Protein AF-A0A139XCE5-F1 (afdb_monomer)

Foldseek 3Di:
DDPDDPVVPQDPFPPPPLQLLFDDDLPKDWFFADEPVGGGDIAIAHQDPQFGHALRAATQGGPVLRVVRRVCVVVVHPDPDDLQRHADFYDDPVQADQLLEAEEEEDPPDPPCVLLVVLQVQDVVLASHHYAYDDPQACVQPQWHEYEEEDGTFHFHATTRGGYGYTYDYPPQGSLSSNLRVLRHRHDAALLLAPCNVVWKDFPLVQADPSCSSSNHRDDPPLPPQDDRDQAASSYQAQCVRGPPSHGRMDTPDPPRGHNDSSHGDPVSRSSSCVSCPVSNQQWDKDFDAPPDALLNCCCVPVVGSVCSQQKAQHSVGDGDDPVRSVVDDGRRIIIHGDD

Structure (mmCIF, N/CA/C/O backbone):
data_AF-A0A139XCE5-F1
#
_entry.id   AF-A0A139XCE5-F1
#
loop_
_atom_site.group_PDB
_atom_site.id
_atom_site.type_symbol
_atom_site.label_atom_id
_atom_site.label_alt_id
_atom_site.label_comp_id
_atom_site.label_asym_id
_atom_site.label_entity_id
_atom_site.label_seq_id
_atom_site.pdbx_PDB_ins_code
_atom_site.Cartn_x
_atom_site.Cartn_y
_atom_site.Cartn_z
_atom_site.occupancy
_atom_site.B_iso_or_equiv
_atom_site.auth_seq_id
_atom_site.auth_comp_id
_atom_site.auth_asym_id
_atom_site.auth_atom_id
_atom_site.pdbx_PDB_model_num
ATOM 1 N N . MET A 1 1 ? -36.062 -0.594 5.916 1.00 34.47 1 MET A N 1
ATOM 2 C CA . MET A 1 1 ? -35.530 -1.416 4.808 1.00 34.47 1 MET A CA 1
ATOM 3 C C . MET A 1 1 ? -35.445 -0.543 3.562 1.00 34.47 1 MET A C 1
ATOM 5 O O . MET A 1 1 ? -36.424 -0.414 2.842 1.00 34.47 1 MET A O 1
ATOM 9 N N . LYS A 1 2 ? -34.322 0.154 3.364 1.00 30.83 2 LYS A N 1
ATOM 10 C CA . LYS A 1 2 ? -34.016 0.818 2.091 1.00 30.83 2 LYS A CA 1
ATOM 11 C C . LYS A 1 2 ? -33.000 -0.078 1.397 1.00 30.83 2 LYS A C 1
ATOM 13 O O . LYS A 1 2 ? -31.926 -0.286 1.951 1.00 30.83 2 LYS A O 1
ATOM 18 N N . LYS A 1 3 ? -33.394 -0.659 0.261 1.00 29.73 3 LYS A N 1
ATOM 19 C CA . LYS A 1 3 ? -32.473 -1.304 -0.675 1.00 29.73 3 LYS A CA 1
ATOM 20 C C . LYS A 1 3 ? -31.417 -0.263 -1.030 1.00 29.73 3 LYS A C 1
ATOM 22 O O . LYS A 1 3 ? -31.761 0.789 -1.564 1.00 29.73 3 LYS A O 1
ATOM 27 N N . ILE A 1 4 ? -30.185 -0.511 -0.610 1.00 33.25 4 ILE A N 1
ATOM 28 C CA . ILE A 1 4 ? -29.034 0.197 -1.152 1.00 33.25 4 ILE A CA 1
ATOM 29 C C . ILE A 1 4 ? -28.865 -0.361 -2.564 1.00 33.25 4 ILE A C 1
ATOM 31 O O . ILE A 1 4 ? -28.985 -1.563 -2.779 1.00 33.25 4 ILE A O 1
ATOM 35 N N . ASP A 1 5 ? -28.741 0.559 -3.504 1.00 35.06 5 ASP A N 1
ATOM 36 C CA . ASP A 1 5 ? -28.804 0.353 -4.942 1.00 35.06 5 ASP A CA 1
ATOM 37 C C . ASP A 1 5 ? -27.595 -0.470 -5.418 1.00 35.06 5 ASP A C 1
ATOM 39 O O . ASP A 1 5 ? -26.472 0.036 -5.467 1.00 35.06 5 ASP A O 1
ATOM 43 N N . GLU A 1 6 ? -27.814 -1.755 -5.712 1.00 37.06 6 GLU A N 1
ATOM 44 C CA . GLU A 1 6 ? -26.786 -2.713 -6.156 1.00 37.06 6 GLU A CA 1
ATOM 45 C C . GLU A 1 6 ? -26.150 -2.317 -7.505 1.00 37.06 6 GLU A C 1
ATOM 47 O O . GLU A 1 6 ? -25.043 -2.749 -7.816 1.00 37.06 6 GLU A O 1
ATOM 52 N N . GLU A 1 7 ? -26.775 -1.417 -8.273 1.00 33.91 7 GLU A N 1
ATOM 53 C CA . GLU A 1 7 ? -26.258 -0.937 -9.564 1.00 33.91 7 GLU A CA 1
ATOM 54 C C . GLU A 1 7 ? -25.214 0.185 -9.457 1.00 33.91 7 GLU A C 1
ATOM 56 O O . GLU A 1 7 ? -24.518 0.468 -10.430 1.00 33.91 7 GLU A O 1
ATOM 61 N N . LYS A 1 8 ? -25.014 0.788 -8.276 1.00 38.75 8 LYS A N 1
ATOM 62 C CA . LYS A 1 8 ? -23.938 1.778 -8.064 1.00 38.75 8 LYS A CA 1
ATOM 63 C C . LYS A 1 8 ? -22.595 1.155 -7.659 1.00 38.75 8 LYS A C 1
ATOM 65 O O . LYS A 1 8 ? -21.634 1.881 -7.421 1.00 38.75 8 LYS A O 1
ATOM 70 N N . ILE A 1 9 ? -22.540 -0.173 -7.546 1.00 42.62 9 ILE A N 1
ATOM 71 C CA . ILE A 1 9 ? -21.527 -0.902 -6.763 1.00 42.62 9 ILE A CA 1
ATOM 72 C C . ILE A 1 9 ? -20.449 -1.590 -7.632 1.00 42.62 9 ILE A C 1
ATOM 74 O O . ILE A 1 9 ? -19.508 -2.159 -7.098 1.00 42.62 9 ILE A O 1
ATOM 78 N N . MET A 1 10 ? -20.485 -1.456 -8.964 1.00 37.94 10 MET A N 1
ATOM 79 C CA . MET A 1 10 ? -19.468 -2.039 -9.869 1.00 37.94 10 MET A CA 1
ATOM 80 C C . MET A 1 10 ? -18.652 -1.026 -10.692 1.00 37.94 10 MET A C 1
ATOM 82 O O . MET A 1 10 ? -17.853 -1.435 -11.532 1.00 37.94 10 MET A O 1
ATOM 86 N N . THR A 1 11 ? -18.790 0.283 -10.445 1.00 43.03 11 THR A N 1
ATOM 87 C CA . THR A 1 11 ? -18.170 1.323 -11.297 1.00 43.03 11 THR A CA 1
ATOM 88 C C . THR A 1 11 ? -17.371 2.358 -10.507 1.00 43.03 11 THR A C 1
ATOM 90 O O . THR A 1 11 ? -17.515 3.560 -10.713 1.00 43.03 11 THR A O 1
ATOM 93 N N . ILE A 1 12 ? -16.517 1.922 -9.581 1.00 41.75 12 ILE A N 1
ATOM 94 C CA . ILE A 1 12 ? -15.594 2.833 -8.893 1.00 41.75 12 ILE A CA 1
ATOM 95 C C . ILE A 1 12 ? -14.171 2.396 -9.215 1.00 41.75 12 ILE A C 1
ATOM 97 O O . ILE A 1 12 ? -13.591 1.604 -8.490 1.00 41.75 12 ILE A O 1
ATOM 101 N N . ILE A 1 13 ? -13.682 2.850 -10.372 1.00 48.72 13 ILE A N 1
ATOM 102 C CA . ILE A 1 13 ? -12.319 3.320 -10.693 1.00 48.72 13 ILE A CA 1
ATOM 103 C C . ILE A 1 13 ? -12.333 3.581 -12.214 1.00 48.72 13 ILE A C 1
ATOM 105 O O . ILE A 1 13 ? -11.902 2.769 -13.029 1.00 48.72 13 ILE A O 1
ATOM 109 N N . GLU A 1 14 ? -12.912 4.715 -12.617 1.00 37.16 14 GLU A N 1
ATOM 110 C CA . GLU A 1 14 ? -12.849 5.229 -13.998 1.00 37.16 14 GLU A CA 1
ATOM 111 C C . GLU A 1 14 ? -11.647 6.172 -14.175 1.00 37.16 14 GLU A C 1
ATOM 113 O O . GLU A 1 14 ? -11.774 7.265 -14.718 1.00 37.16 14 GLU A O 1
ATOM 118 N N . ASP A 1 15 ? -10.464 5.775 -13.699 1.00 41.56 15 ASP A N 1
ATOM 119 C CA . ASP A 1 15 ? -9.228 6.497 -14.014 1.00 41.56 15 ASP A CA 1
ATOM 120 C C . ASP A 1 15 ? -8.382 5.614 -14.936 1.00 41.56 15 ASP A C 1
ATOM 122 O O . ASP A 1 15 ? -7.652 4.725 -14.503 1.00 41.56 15 ASP A O 1
ATOM 126 N N . THR A 1 16 ? -8.562 5.797 -16.247 1.00 36.50 16 THR A N 1
ATOM 127 C CA . THR A 1 16 ? -7.878 5.043 -17.315 1.00 36.50 16 THR A CA 1
ATOM 128 C C . THR A 1 16 ? -6.441 5.502 -17.550 1.00 36.50 16 THR A C 1
ATOM 130 O O . THR A 1 16 ? -5.792 5.051 -18.495 1.00 36.50 16 THR A O 1
ATOM 133 N N . ASN A 1 17 ? -5.930 6.419 -16.731 1.00 41.75 17 ASN A N 1
ATOM 134 C CA . ASN A 1 17 ? -4.524 6.768 -16.769 1.00 41.75 17 ASN A CA 1
ATOM 135 C C . ASN A 1 17 ? -3.743 5.668 -16.046 1.00 41.75 17 ASN A C 1
ATOM 137 O O . ASN A 1 17 ? -3.735 5.611 -14.818 1.00 41.75 17 ASN A O 1
ATOM 141 N N . ASN A 1 18 ? -3.058 4.821 -16.822 1.00 49.78 18 ASN A N 1
ATOM 142 C CA . ASN A 1 18 ? -2.015 3.884 -16.375 1.00 49.78 18 ASN A CA 1
ATOM 143 C C . ASN A 1 18 ? -0.785 4.636 -15.814 1.00 49.78 18 ASN A C 1
ATOM 145 O O . ASN A 1 18 ? 0.358 4.363 -16.178 1.00 49.78 18 ASN A O 1
ATOM 149 N N . PHE A 1 19 ? -1.001 5.659 -14.987 1.00 56.59 19 PHE A N 1
ATOM 150 C CA . PHE A 1 19 ? 0.061 6.291 -14.232 1.00 56.59 19 PHE A CA 1
ATOM 151 C C . PHE A 1 19 ? 0.406 5.358 -13.075 1.00 56.59 19 PHE A C 1
ATOM 153 O O . PHE A 1 19 ? -0.274 5.337 -12.051 1.00 56.59 19 PHE A O 1
ATOM 160 N N . ASP A 1 20 ? 1.464 4.576 -13.265 1.00 65.69 20 ASP A N 1
ATOM 161 C CA . ASP A 1 20 ? 1.931 3.608 -12.272 1.00 65.69 20 ASP A CA 1
ATOM 162 C C . ASP A 1 20 ? 2.544 4.267 -11.028 1.00 65.69 20 ASP A C 1
ATOM 164 O O . ASP A 1 20 ? 2.868 3.572 -10.076 1.00 65.69 20 ASP A O 1
ATOM 168 N N . GLY A 1 21 ? 2.738 5.593 -11.011 1.00 80.19 21 GLY A N 1
ATOM 169 C CA . GLY A 1 21 ? 3.289 6.278 -9.838 1.00 80.19 21 GLY A CA 1
ATOM 170 C C . GLY A 1 21 ? 4.772 6.049 -9.578 1.00 80.19 21 GLY A C 1
ATOM 171 O O . GLY A 1 21 ? 5.302 6.639 -8.639 1.00 80.19 21 GLY A O 1
ATOM 172 N N . LEU A 1 22 ? 5.423 5.240 -10.418 1.00 88.56 22 LEU A N 1
ATOM 173 C CA . LEU A 1 22 ? 6.793 4.778 -10.243 1.00 88.56 22 LEU A CA 1
ATOM 174 C C . LEU A 1 22 ? 7.777 5.946 -10.222 1.00 88.56 22 LEU A C 1
ATOM 176 O O . LEU A 1 22 ? 7.863 6.751 -11.155 1.00 88.56 22 LEU A O 1
ATOM 180 N N . LEU A 1 23 ? 8.554 5.990 -9.152 1.00 90.56 23 LEU A N 1
ATOM 181 C CA . LEU A 1 23 ? 9.643 6.918 -8.940 1.00 90.56 23 LEU A CA 1
ATOM 182 C C . LEU A 1 23 ? 10.874 6.474 -9.728 1.00 90.56 23 LEU A C 1
ATOM 184 O O . LEU A 1 23 ? 11.190 5.287 -9.840 1.00 90.56 23 LEU A O 1
ATOM 188 N N . LYS A 1 24 ? 11.583 7.459 -10.275 1.00 90.88 24 LYS A N 1
ATOM 189 C CA . LYS A 1 24 ? 12.770 7.260 -11.103 1.00 90.88 24 LYS A CA 1
ATOM 190 C C . LYS A 1 24 ? 13.887 8.166 -10.620 1.00 90.88 24 LYS A C 1
ATOM 192 O O . LYS A 1 24 ? 13.661 9.344 -10.358 1.00 90.88 24 LYS A O 1
ATOM 197 N N . SER A 1 25 ? 15.092 7.618 -10.564 1.00 92.75 25 SER A N 1
ATOM 198 C CA . SER A 1 25 ? 16.331 8.377 -10.422 1.00 92.75 25 SER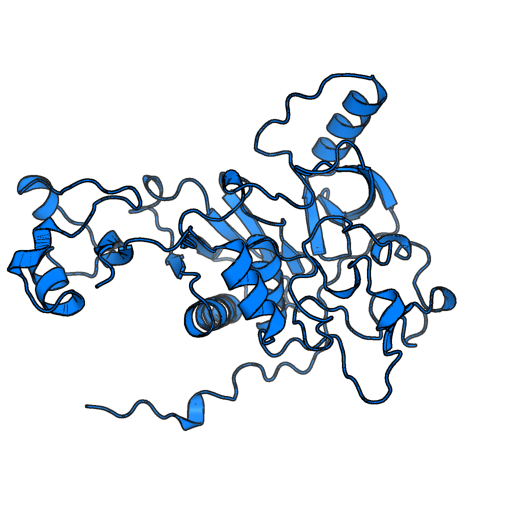 A CA 1
ATOM 199 C C . SER A 1 25 ? 17.445 7.704 -11.208 1.00 92.75 25 SER A C 1
ATOM 201 O O . SER A 1 25 ? 17.439 6.479 -11.344 1.00 92.75 25 SER A O 1
ATOM 203 N N . ASP A 1 26 ? 18.389 8.505 -11.695 1.00 93.50 26 ASP A N 1
ATOM 204 C CA . ASP A 1 26 ? 19.648 8.017 -12.264 1.00 93.50 26 ASP A CA 1
ATOM 205 C C . ASP A 1 26 ? 20.716 7.778 -11.182 1.00 93.50 26 ASP A C 1
ATOM 207 O O . ASP A 1 26 ? 21.720 7.118 -11.445 1.00 93.50 26 ASP A O 1
ATOM 211 N N . ASP A 1 27 ? 20.494 8.270 -9.955 1.00 96.00 27 ASP A N 1
ATOM 212 C CA . ASP A 1 27 ? 21.306 7.928 -8.785 1.00 96.00 27 ASP A CA 1
ATOM 213 C C . ASP A 1 27 ? 20.842 6.573 -8.240 1.00 96.00 27 ASP A C 1
ATOM 215 O O . ASP A 1 27 ? 19.839 6.470 -7.527 1.00 96.00 27 ASP A O 1
ATOM 219 N N . VAL A 1 28 ? 21.557 5.525 -8.647 1.00 94.88 28 VAL A N 1
ATOM 220 C CA . VAL A 1 28 ? 21.322 4.142 -8.232 1.00 94.88 28 VAL A CA 1
ATOM 221 C C . VAL A 1 28 ? 22.448 3.704 -7.315 1.00 94.88 28 VAL A C 1
ATOM 223 O O . VAL A 1 28 ? 23.622 3.731 -7.690 1.00 94.88 28 VAL A O 1
ATOM 226 N N . ARG A 1 29 ? 22.084 3.239 -6.122 1.00 94.69 29 ARG A N 1
ATOM 227 C CA . ARG A 1 29 ? 23.028 2.755 -5.111 1.00 94.69 29 ARG A CA 1
ATOM 228 C C . ARG A 1 29 ? 22.756 1.297 -4.792 1.00 94.69 29 ARG A C 1
ATOM 230 O O . ARG A 1 29 ? 21.703 0.763 -5.128 1.00 94.69 29 ARG A O 1
ATOM 237 N N . THR A 1 30 ? 23.737 0.644 -4.181 1.00 92.06 30 THR A N 1
ATOM 238 C CA . THR A 1 30 ? 23.600 -0.727 -3.680 1.00 92.06 30 THR A CA 1
ATOM 239 C C . THR A 1 30 ? 23.566 -0.685 -2.166 1.00 92.06 30 THR A C 1
ATOM 241 O O . THR A 1 30 ? 24.409 -0.035 -1.554 1.00 92.06 30 THR A O 1
ATOM 244 N N . GLY A 1 31 ? 22.612 -1.393 -1.580 1.00 88.94 31 GLY A N 1
ATOM 245 C CA . GLY A 1 31 ? 22.550 -1.619 -0.146 1.00 88.94 31 GLY A CA 1
ATOM 246 C C . GLY A 1 31 ? 22.159 -3.052 0.158 1.00 88.94 31 GLY A C 1
ATOM 247 O O . GLY A 1 31 ? 22.067 -3.892 -0.739 1.00 88.94 31 GLY A O 1
ATOM 248 N N . PHE A 1 32 ? 21.922 -3.326 1.434 1.00 83.94 32 PHE A N 1
ATOM 249 C CA . PHE A 1 32 ? 21.597 -4.663 1.904 1.00 83.94 32 PHE A CA 1
ATOM 250 C C . PHE A 1 32 ? 20.272 -4.698 2.645 1.00 83.94 32 PHE A C 1
ATOM 252 O O . PHE A 1 32 ? 19.945 -3.836 3.464 1.00 83.94 32 PHE A O 1
ATOM 259 N N . ILE A 1 33 ? 19.532 -5.756 2.367 1.00 78.88 33 ILE A N 1
ATOM 260 C CA . ILE A 1 33 ? 18.224 -6.039 2.938 1.00 78.88 33 ILE A CA 1
ATOM 261 C C . ILE A 1 33 ? 18.251 -7.410 3.613 1.00 78.88 33 ILE A C 1
ATOM 263 O O . ILE A 1 33 ? 19.059 -8.273 3.259 1.00 78.88 33 ILE A O 1
ATOM 267 N N . SER A 1 34 ? 17.366 -7.612 4.580 1.00 71.50 34 SER A N 1
ATOM 268 C CA . SER A 1 34 ? 17.263 -8.866 5.327 1.00 71.50 34 SER A CA 1
ATOM 269 C C . SER A 1 34 ? 15.791 -9.180 5.552 1.00 71.50 34 SER A C 1
ATOM 271 O O . SER A 1 34 ? 15.018 -8.279 5.874 1.00 71.50 34 SER A O 1
ATOM 273 N N . GLY A 1 35 ? 15.439 -10.451 5.405 1.00 64.81 35 GLY A N 1
ATOM 274 C CA . GLY A 1 35 ? 14.142 -11.019 5.759 1.00 64.81 35 GLY A CA 1
ATOM 275 C C . GLY A 1 35 ? 14.324 -12.170 6.751 1.00 64.81 35 GLY A C 1
ATOM 276 O O . GLY A 1 35 ? 15.435 -12.455 7.195 1.00 64.81 35 GLY A O 1
ATOM 277 N N . GLU A 1 36 ? 13.252 -12.879 7.110 1.00 57.53 36 GLU A N 1
ATOM 278 C CA . GLU A 1 36 ? 13.386 -14.001 8.063 1.00 57.53 36 GLU A CA 1
ATOM 279 C C . GLU A 1 36 ? 14.122 -15.218 7.460 1.00 57.53 36 GLU A C 1
ATOM 281 O O . GLU A 1 36 ? 14.786 -15.951 8.191 1.00 57.53 36 GLU A O 1
ATOM 286 N N . THR A 1 37 ? 14.100 -15.393 6.135 1.00 58.03 37 THR A N 1
ATOM 287 C CA . THR A 1 37 ? 14.752 -16.519 5.435 1.00 58.03 37 THR A CA 1
ATOM 288 C C . THR A 1 37 ? 16.108 -16.179 4.810 1.00 58.03 37 THR A C 1
ATOM 290 O O . THR A 1 37 ? 16.868 -17.082 4.463 1.00 58.03 37 THR A O 1
ATOM 293 N N . PHE A 1 38 ? 16.457 -14.895 4.688 1.00 67.94 38 PHE A N 1
ATOM 294 C CA . PHE A 1 38 ? 17.720 -14.445 4.102 1.00 67.94 38 PHE A CA 1
ATOM 295 C C . PHE A 1 38 ? 18.288 -13.250 4.866 1.00 67.94 38 PHE A C 1
ATOM 297 O O . PHE A 1 38 ? 17.557 -12.374 5.313 1.00 67.94 38 PHE A O 1
ATOM 304 N N . LYS A 1 39 ? 19.614 -13.161 4.962 1.00 73.31 39 LYS A N 1
ATOM 305 C CA . LYS A 1 39 ? 20.301 -12.023 5.583 1.00 73.31 39 LYS A CA 1
ATOM 306 C C . LYS A 1 39 ? 21.235 -11.364 4.589 1.00 73.31 39 LYS A C 1
ATOM 308 O O . LYS A 1 39 ? 21.878 -12.061 3.806 1.00 73.31 39 LYS A O 1
ATOM 313 N N . ASN A 1 40 ? 21.336 -10.040 4.664 1.00 78.25 40 ASN A N 1
ATOM 314 C CA . ASN A 1 40 ? 22.308 -9.246 3.913 1.00 78.25 40 ASN A CA 1
ATOM 315 C C . ASN A 1 40 ? 22.274 -9.543 2.405 1.00 78.25 40 ASN A C 1
ATOM 317 O O . ASN A 1 40 ? 23.312 -9.705 1.760 1.00 78.25 40 ASN A O 1
ATOM 321 N N . LYS A 1 41 ? 21.072 -9.627 1.828 1.00 81.81 41 LYS A N 1
ATOM 322 C CA . LYS A 1 41 ? 20.901 -9.756 0.381 1.00 81.81 41 LYS A CA 1
ATOM 323 C C . LYS A 1 41 ? 21.173 -8.394 -0.263 1.00 81.81 41 LYS A C 1
ATOM 325 O O . LYS A 1 41 ? 20.541 -7.413 0.132 1.00 81.81 41 LYS A O 1
ATOM 330 N N . PRO A 1 42 ? 22.109 -8.296 -1.220 1.00 86.50 42 PRO A N 1
ATOM 331 C CA . PRO A 1 42 ? 22.368 -7.041 -1.905 1.00 86.50 42 PRO A CA 1
ATOM 332 C C . PRO A 1 42 ? 21.196 -6.697 -2.824 1.00 86.50 42 PRO A C 1
ATOM 334 O O . PRO A 1 42 ? 20.696 -7.548 -3.564 1.00 86.50 42 PRO A O 1
ATOM 337 N N . VAL A 1 43 ? 20.786 -5.434 -2.804 1.00 88.50 43 VAL A N 1
ATOM 338 C CA . VAL A 1 43 ? 19.796 -4.868 -3.723 1.00 88.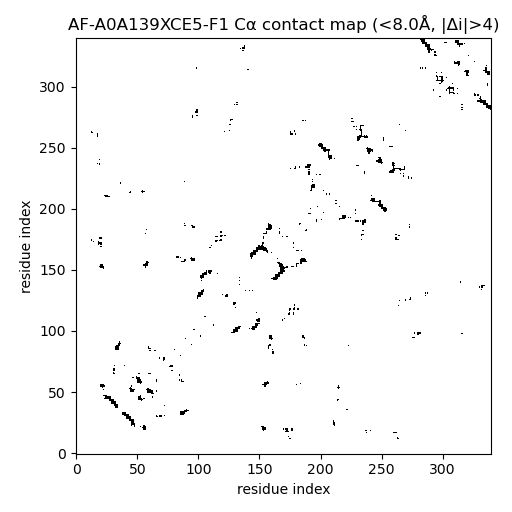50 43 VAL A CA 1
ATOM 339 C C . VAL A 1 43 ? 20.254 -3.515 -4.221 1.00 88.50 43 VAL A C 1
ATOM 341 O O . VAL A 1 43 ? 21.001 -2.806 -3.545 1.00 88.50 43 VAL A O 1
ATOM 344 N N . GLN A 1 44 ? 19.777 -3.151 -5.404 1.00 92.50 44 GLN A N 1
ATOM 345 C CA . GLN A 1 44 ? 19.939 -1.806 -5.927 1.00 92.50 44 GLN A CA 1
ATOM 346 C C . GLN A 1 44 ? 18.660 -1.009 -5.694 1.00 92.50 44 GLN A C 1
ATOM 348 O O . GLN A 1 44 ? 17.566 -1.560 -5.796 1.00 92.50 44 GLN A O 1
ATOM 353 N N . TYR A 1 45 ? 18.807 0.273 -5.387 1.00 92.75 45 TYR A N 1
ATOM 354 C CA . TYR A 1 45 ? 17.695 1.196 -5.194 1.00 92.75 45 TYR A CA 1
ATOM 355 C C . TYR A 1 45 ? 18.006 2.551 -5.830 1.00 92.75 45 TYR A C 1
ATOM 357 O O . TYR A 1 45 ? 19.164 2.969 -5.907 1.00 92.75 45 TYR A O 1
ATOM 365 N N . SER A 1 46 ? 16.961 3.253 -6.252 1.00 95.50 46 SER A N 1
ATOM 366 C CA . SER A 1 46 ? 17.021 4.637 -6.713 1.00 95.50 46 SER A CA 1
ATOM 367 C C . SER A 1 46 ? 16.950 5.608 -5.533 1.00 95.50 46 SER A C 1
ATOM 369 O O . SER A 1 46 ? 16.119 5.450 -4.641 1.00 95.50 46 SER A O 1
ATOM 371 N N . VAL A 1 47 ? 17.779 6.651 -5.543 1.00 95.81 47 VAL A N 1
ATOM 372 C CA . VAL A 1 47 ? 17.693 7.757 -4.580 1.00 95.81 47 VAL A CA 1
ATOM 373 C C . VAL A 1 47 ? 16.689 8.791 -5.067 1.00 95.81 47 VAL A C 1
ATOM 375 O O . VAL A 1 47 ? 16.910 9.436 -6.093 1.00 95.81 47 VAL A O 1
ATOM 378 N N . VAL A 1 48 ? 15.601 8.973 -4.321 1.00 94.38 48 VAL A N 1
ATOM 379 C CA . VAL A 1 48 ? 14.542 9.936 -4.648 1.00 94.38 48 VAL A CA 1
ATOM 380 C C . VAL A 1 48 ? 14.151 10.685 -3.383 1.00 94.38 48 VAL A C 1
ATOM 382 O O . VAL A 1 48 ? 13.743 10.067 -2.406 1.00 94.38 48 VAL A O 1
ATOM 385 N N . ASP A 1 49 ? 14.307 12.010 -3.382 1.00 92.56 49 ASP A N 1
ATOM 386 C CA . ASP A 1 49 ? 13.958 12.882 -2.249 1.00 92.56 49 ASP A CA 1
ATOM 387 C C . ASP A 1 49 ? 14.547 12.419 -0.894 1.00 92.56 49 ASP A C 1
ATOM 389 O O . ASP A 1 49 ? 13.909 12.508 0.153 1.00 92.56 49 ASP A O 1
ATOM 393 N N . GLY A 1 50 ? 15.780 11.891 -0.912 1.00 93.06 50 GLY A N 1
ATOM 394 C CA . GLY A 1 50 ? 16.471 11.378 0.281 1.00 93.06 50 GLY A CA 1
ATOM 395 C C . GLY A 1 50 ? 16.000 9.996 0.757 1.00 93.06 50 GLY A C 1
ATOM 396 O O . GLY A 1 50 ? 16.470 9.514 1.788 1.00 93.06 50 GLY A O 1
ATOM 397 N N . LEU A 1 51 ? 15.113 9.339 0.008 1.00 94.50 51 LEU A N 1
ATOM 398 C CA . LEU A 1 51 ? 14.635 7.982 0.260 1.00 94.50 51 LEU A CA 1
ATOM 399 C C . LEU A 1 51 ? 15.300 6.974 -0.679 1.00 94.50 51 LEU A C 1
ATOM 401 O O . LEU A 1 51 ? 15.577 7.267 -1.844 1.00 94.50 51 LEU A O 1
ATOM 405 N N . ALA A 1 52 ? 15.525 5.771 -0.158 1.00 95.06 52 ALA A N 1
ATOM 406 C CA . ALA A 1 52 ? 15.951 4.614 -0.928 1.00 95.06 52 ALA A CA 1
ATOM 407 C C . ALA A 1 52 ? 14.719 3.901 -1.502 1.00 95.06 52 ALA A C 1
ATOM 409 O O . ALA A 1 52 ? 13.982 3.241 -0.765 1.00 95.06 52 ALA A O 1
ATOM 410 N N . ILE A 1 53 ? 14.488 4.061 -2.807 1.00 95.06 53 ILE A N 1
ATOM 411 C CA . ILE A 1 53 ? 13.335 3.504 -3.516 1.00 95.06 53 ILE A CA 1
ATOM 412 C C . ILE A 1 53 ? 13.732 2.250 -4.284 1.00 95.06 53 ILE A C 1
ATOM 414 O O . ILE A 1 53 ? 14.529 2.289 -5.219 1.00 95.06 53 ILE A O 1
ATOM 418 N N . PHE A 1 54 ? 13.129 1.140 -3.900 1.00 92.25 54 PHE A N 1
ATOM 419 C CA . PHE A 1 54 ? 13.244 -0.152 -4.544 1.00 92.25 54 PHE A CA 1
ATOM 420 C C . PHE A 1 54 ? 12.029 -0.397 -5.437 1.00 92.25 54 PHE A C 1
ATOM 422 O O . PHE A 1 54 ? 10.909 -0.044 -5.068 1.00 92.25 54 PHE A O 1
ATOM 429 N N . GLU A 1 55 ? 12.243 -0.966 -6.626 1.00 92.44 55 GLU A N 1
ATOM 430 C CA . GLU A 1 55 ? 11.166 -1.288 -7.574 1.00 92.44 55 GLU A CA 1
ATOM 431 C C . GLU A 1 55 ? 10.192 -0.112 -7.795 1.00 92.44 55 GLU A C 1
ATOM 433 O O . GLU A 1 55 ? 8.976 -0.272 -7.865 1.00 92.44 55 GLU A O 1
ATOM 438 N N . GLY A 1 56 ? 10.719 1.111 -7.864 1.00 93.25 56 GLY A N 1
ATOM 439 C CA . GLY A 1 56 ? 9.957 2.319 -8.191 1.00 93.25 56 GLY A CA 1
ATOM 440 C C . GLY A 1 56 ? 8.951 2.841 -7.160 1.00 93.25 56 GLY A C 1
ATOM 441 O O . GLY A 1 56 ? 8.636 4.023 -7.225 1.00 93.25 56 GLY A O 1
ATOM 442 N N . CYS A 1 57 ? 8.448 2.047 -6.220 1.00 94.00 57 CYS A N 1
ATOM 443 C CA . CYS A 1 57 ? 7.451 2.509 -5.236 1.00 94.00 57 CYS A CA 1
ATOM 444 C C . CYS A 1 57 ? 7.653 1.940 -3.824 1.00 94.00 57 CYS A C 1
ATOM 446 O O . CYS A 1 57 ? 6.980 2.376 -2.890 1.00 94.00 57 CYS A O 1
ATOM 448 N N . ILE A 1 58 ? 8.618 1.040 -3.615 1.00 93.38 58 ILE A N 1
ATOM 449 C CA . ILE A 1 58 ? 8.891 0.473 -2.293 1.00 93.38 58 ILE A CA 1
ATOM 450 C C . ILE A 1 58 ? 9.957 1.308 -1.586 1.00 93.38 58 ILE A C 1
ATOM 452 O O . ILE A 1 58 ? 11.110 1.365 -2.003 1.00 93.38 58 ILE A O 1
ATOM 456 N N . VAL A 1 59 ? 9.595 1.940 -0.474 1.00 94.56 59 VAL A N 1
ATOM 457 C CA . VAL A 1 59 ? 10.549 2.653 0.384 1.00 94.56 59 VAL A CA 1
ATOM 458 C C . VAL A 1 59 ? 11.278 1.637 1.266 1.00 94.56 59 VAL A C 1
ATOM 460 O O . VAL A 1 59 ? 10.648 0.948 2.065 1.00 94.56 59 VAL A O 1
ATOM 463 N N . LEU A 1 60 ? 12.606 1.560 1.160 1.00 90.25 60 LEU A N 1
ATOM 464 C CA . LEU A 1 60 ? 13.434 0.730 2.052 1.00 90.25 60 LEU A CA 1
ATOM 465 C C . LEU A 1 60 ? 13.811 1.454 3.348 1.00 90.25 60 LEU A C 1
ATOM 467 O O . LEU A 1 60 ? 14.004 0.824 4.383 1.00 90.25 60 LEU A O 1
ATOM 471 N N . GLY A 1 61 ? 13.914 2.778 3.278 1.00 90.38 61 GLY A N 1
ATOM 472 C CA . GLY A 1 61 ? 14.441 3.627 4.336 1.00 90.38 61 GLY A CA 1
ATOM 473 C C . GLY A 1 61 ? 14.832 4.993 3.796 1.00 90.38 61 GLY A C 1
ATOM 474 O O . GLY A 1 61 ? 14.665 5.276 2.603 1.00 90.38 61 GLY A O 1
ATOM 475 N N . THR A 1 62 ? 15.367 5.843 4.664 1.00 92.75 62 THR A N 1
ATOM 476 C CA . THR A 1 62 ? 16.156 6.983 4.191 1.00 92.75 62 THR A CA 1
ATOM 477 C C . THR A 1 62 ? 17.457 6.476 3.567 1.00 92.75 62 THR A C 1
ATOM 479 O O . THR A 1 62 ? 17.931 5.377 3.864 1.00 92.75 62 THR A O 1
ATOM 482 N N . VAL A 1 63 ? 18.049 7.266 2.673 1.00 93.25 63 VAL A N 1
ATOM 483 C CA . VAL A 1 63 ? 19.361 6.930 2.101 1.00 93.25 63 VAL A CA 1
ATOM 484 C C . VAL A 1 63 ? 20.417 6.819 3.198 1.00 93.25 63 VAL A C 1
ATOM 486 O O . VAL A 1 63 ? 21.226 5.901 3.154 1.00 93.25 63 VAL A O 1
ATOM 489 N N . GLU A 1 64 ? 20.363 7.692 4.204 1.00 92.69 64 GLU A N 1
ATOM 490 C CA . GLU A 1 64 ? 21.283 7.671 5.343 1.00 92.69 64 GLU A CA 1
ATOM 491 C C . GLU A 1 64 ? 21.180 6.362 6.140 1.00 92.69 64 GLU A C 1
ATOM 493 O O . GLU A 1 64 ? 22.199 5.720 6.387 1.00 92.69 64 GLU A O 1
ATOM 498 N N . GLU A 1 65 ? 19.962 5.913 6.468 1.00 89.50 65 GLU A N 1
ATOM 499 C CA . GLU A 1 65 ? 19.728 4.623 7.139 1.00 89.50 65 GLU A CA 1
ATOM 500 C C . GLU A 1 65 ? 20.315 3.456 6.329 1.00 89.50 65 GLU A C 1
ATOM 502 O O . GLU A 1 65 ? 20.994 2.580 6.871 1.00 89.50 65 GLU A O 1
ATOM 507 N N . MET A 1 66 ? 20.086 3.453 5.012 1.00 88.31 66 MET A N 1
ATOM 508 C CA . MET A 1 66 ? 20.581 2.400 4.123 1.00 88.31 66 MET A CA 1
ATOM 509 C C . MET A 1 66 ? 22.107 2.397 4.010 1.00 88.31 66 MET A C 1
ATOM 511 O O . MET A 1 66 ? 22.719 1.326 3.972 1.00 88.31 66 MET A O 1
ATOM 515 N N . GLU A 1 67 ? 22.737 3.567 3.973 1.00 91.12 67 GLU A N 1
ATOM 516 C CA . GLU A 1 67 ? 24.192 3.700 3.910 1.00 91.12 67 GLU A CA 1
ATOM 517 C C . GLU A 1 67 ? 24.862 3.280 5.213 1.00 91.12 67 GLU A C 1
ATOM 519 O O . GLU A 1 67 ? 25.840 2.533 5.175 1.00 91.12 67 GLU A O 1
ATOM 524 N N . GLN A 1 68 ? 24.308 3.681 6.359 1.00 88.75 68 GLN A N 1
ATOM 525 C CA . GLN A 1 68 ? 24.791 3.258 7.674 1.00 88.75 68 GLN A CA 1
ATOM 526 C C . GLN A 1 68 ? 24.714 1.734 7.823 1.00 88.75 68 GLN A C 1
ATOM 528 O O . GLN A 1 68 ? 25.712 1.094 8.160 1.00 88.75 68 GLN A O 1
ATOM 533 N N . LYS A 1 69 ? 23.567 1.134 7.478 1.00 84.94 69 LYS A N 1
ATOM 534 C CA . LYS A 1 69 ? 23.387 -0.325 7.492 1.00 84.94 69 LYS A CA 1
ATOM 535 C C . LYS A 1 69 ? 24.377 -1.032 6.567 1.00 84.94 69 LYS A C 1
ATOM 537 O O . LYS A 1 69 ? 24.966 -2.047 6.932 1.00 84.94 69 LYS A O 1
ATOM 542 N N . THR A 1 70 ? 24.579 -0.489 5.370 1.00 87.19 70 THR A N 1
ATOM 543 C CA . THR A 1 70 ? 25.517 -1.043 4.389 1.00 87.19 70 THR A CA 1
ATOM 544 C C . THR A 1 70 ? 26.953 -0.987 4.900 1.00 87.19 70 THR A C 1
ATOM 546 O O . THR A 1 70 ? 27.668 -1.982 4.803 1.00 87.19 70 THR A O 1
ATOM 549 N N . ALA A 1 71 ? 27.368 0.136 5.486 1.00 88.62 71 ALA A N 1
ATOM 550 C CA . ALA A 1 71 ? 28.699 0.292 6.059 1.00 88.62 71 ALA A CA 1
ATOM 551 C C . ALA A 1 71 ? 28.951 -0.704 7.201 1.00 88.62 71 ALA A C 1
ATOM 553 O O . ALA A 1 71 ? 29.989 -1.363 7.199 1.00 88.62 71 ALA A O 1
ATOM 554 N N . ALA A 1 72 ? 27.991 -0.872 8.114 1.00 86.00 72 ALA A N 1
ATOM 555 C CA . ALA A 1 72 ? 28.095 -1.820 9.222 1.00 86.00 72 ALA A CA 1
ATOM 556 C C . ALA A 1 72 ? 28.180 -3.284 8.738 1.00 86.00 72 ALA A C 1
ATOM 558 O O . ALA A 1 72 ? 29.066 -4.025 9.166 1.00 86.00 72 ALA A O 1
ATOM 559 N N . ILE A 1 73 ? 27.358 -3.690 7.758 1.00 84.38 73 ILE A N 1
ATOM 560 C CA . ILE A 1 73 ? 27.444 -5.036 7.152 1.00 84.38 73 ILE A CA 1
ATOM 561 C C . ILE A 1 73 ? 28.812 -5.262 6.500 1.00 84.38 73 ILE A C 1
ATOM 563 O O . ILE A 1 73 ? 29.423 -6.314 6.689 1.00 84.38 73 ILE A O 1
ATOM 567 N N . LEU A 1 74 ? 29.314 -4.285 5.739 1.00 84.88 74 LEU A N 1
ATOM 568 C CA . LEU A 1 74 ? 30.621 -4.385 5.083 1.00 84.88 74 LEU A CA 1
ATOM 569 C C . LEU A 1 74 ? 31.789 -4.374 6.080 1.00 84.88 74 LEU A C 1
ATOM 571 O O . LEU A 1 74 ? 32.839 -4.944 5.785 1.00 84.88 74 LEU A O 1
ATOM 575 N N . ALA A 1 75 ? 31.608 -3.766 7.254 1.00 87.75 75 ALA A N 1
ATOM 576 C CA . ALA A 1 75 ? 32.560 -3.802 8.361 1.00 87.75 75 ALA A CA 1
ATOM 577 C C . ALA A 1 75 ? 32.540 -5.134 9.138 1.00 87.75 75 ALA A C 1
ATOM 579 O O . ALA A 1 75 ? 33.397 -5.349 9.996 1.00 87.75 75 ALA A O 1
ATOM 580 N N . GLY A 1 76 ? 31.613 -6.046 8.820 1.00 80.19 76 GLY A N 1
ATOM 581 C CA . GLY A 1 76 ? 31.460 -7.326 9.511 1.00 80.19 76 GLY A CA 1
ATOM 582 C C . GLY A 1 76 ? 30.818 -7.195 10.892 1.00 80.19 76 GLY A C 1
ATOM 583 O O . GLY A 1 76 ? 31.021 -8.067 11.734 1.00 80.19 76 GLY A O 1
ATOM 584 N N . GLU A 1 77 ? 30.084 -6.108 11.139 1.00 77.88 77 GLU A N 1
ATOM 585 C CA . GLU A 1 77 ? 29.344 -5.916 12.382 1.00 77.88 77 GLU A CA 1
ATOM 586 C C . GLU A 1 77 ? 28.089 -6.801 12.391 1.00 77.88 77 GLU A C 1
ATOM 588 O O . GLU A 1 77 ? 27.321 -6.835 11.423 1.00 77.88 77 GLU A O 1
ATOM 593 N N . ASP A 1 78 ? 27.865 -7.506 13.503 1.00 61.62 78 ASP A N 1
ATOM 594 C CA . ASP A 1 78 ? 26.588 -8.164 13.774 1.00 61.62 78 ASP A CA 1
ATOM 595 C C . ASP A 1 78 ? 25.555 -7.074 14.079 1.00 61.62 78 ASP A C 1
ATOM 597 O O . ASP A 1 78 ? 25.443 -6.592 15.206 1.00 61.62 78 ASP A O 1
ATOM 601 N N . ILE A 1 79 ? 24.819 -6.642 13.056 1.00 60.47 79 ILE A N 1
ATOM 602 C CA . ILE A 1 79 ? 23.737 -5.676 13.240 1.00 60.47 79 ILE A CA 1
ATOM 603 C C . ILE A 1 79 ? 22.599 -6.375 13.993 1.00 60.47 79 ILE A C 1
ATOM 605 O O . ILE A 1 79 ? 21.858 -7.175 13.414 1.00 60.47 79 ILE A O 1
ATOM 609 N N . GLU A 1 80 ? 22.442 -6.063 15.284 1.00 50.69 80 GLU A N 1
ATOM 610 C CA . GLU A 1 80 ? 21.178 -6.280 15.988 1.00 50.69 80 GLU A CA 1
ATOM 611 C C . GLU A 1 80 ? 20.125 -5.409 15.299 1.00 50.69 80 GLU A C 1
ATOM 613 O O . GLU A 1 80 ? 20.132 -4.185 15.398 1.00 50.69 80 GLU A O 1
ATOM 618 N N . GLU A 1 81 ? 19.275 -6.043 14.492 1.00 51.03 81 GLU A N 1
ATOM 619 C CA . GLU A 1 81 ? 18.276 -5.349 13.687 1.00 51.03 81 GLU A CA 1
ATOM 620 C C . GLU A 1 81 ? 17.273 -4.622 14.592 1.00 51.03 81 GLU A C 1
ATOM 622 O O . GLU A 1 81 ? 16.350 -5.246 15.125 1.00 51.03 81 GLU A O 1
ATOM 627 N N . ASP A 1 8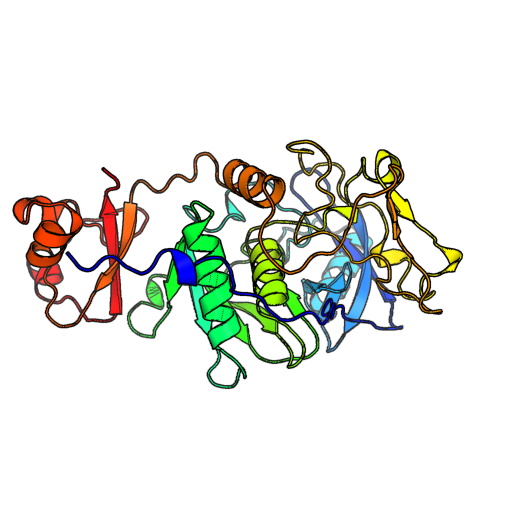2 ? 17.451 -3.310 14.739 1.00 41.94 82 ASP A N 1
ATOM 628 C CA . ASP A 1 82 ? 16.489 -2.411 15.372 1.00 41.94 82 ASP A CA 1
ATOM 629 C C . ASP A 1 82 ? 15.170 -2.441 14.577 1.00 41.94 82 ASP A C 1
ATOM 631 O O . ASP A 1 82 ? 15.193 -2.496 13.337 1.00 41.94 82 ASP A O 1
ATOM 635 N N . GLU A 1 83 ? 14.020 -2.432 15.265 1.00 43.47 83 GLU A N 1
ATOM 636 C CA . GLU A 1 83 ? 12.699 -2.746 14.678 1.00 43.47 83 GLU A CA 1
ATOM 637 C C . GLU A 1 83 ? 12.342 -1.882 13.448 1.00 43.47 83 GLU A C 1
ATOM 639 O O . GLU A 1 83 ? 11.596 -2.330 12.579 1.00 43.47 83 GLU A O 1
ATOM 644 N N . ALA A 1 84 ? 12.939 -0.692 13.319 1.00 38.22 84 ALA A N 1
ATOM 645 C CA . ALA A 1 84 ? 12.689 0.272 12.246 1.00 38.22 84 ALA A CA 1
ATOM 646 C C . ALA A 1 84 ? 13.455 0.021 10.919 1.00 38.22 84 ALA A C 1
ATOM 648 O O . ALA A 1 84 ? 13.156 0.672 9.911 1.00 38.22 84 ALA A O 1
ATOM 649 N N . SER A 1 85 ? 14.434 -0.902 10.890 1.00 37.72 85 SER A N 1
ATOM 650 C CA . SER A 1 85 ? 15.402 -1.068 9.776 1.00 37.72 85 SER A CA 1
ATOM 651 C C . SER A 1 85 ? 15.298 -2.390 8.986 1.00 37.72 85 SER A C 1
ATOM 653 O O . SER A 1 85 ? 16.140 -2.707 8.127 1.00 37.72 85 SER A O 1
ATOM 655 N N . ARG A 1 86 ? 14.248 -3.179 9.239 1.00 46.78 86 ARG A N 1
ATOM 656 C CA . ARG A 1 86 ? 13.995 -4.464 8.564 1.00 46.78 86 ARG A CA 1
ATOM 657 C C . ARG A 1 86 ? 13.237 -4.261 7.251 1.00 46.78 86 ARG A C 1
ATOM 659 O O . ARG A 1 86 ? 12.039 -4.502 7.144 1.00 46.78 86 ARG A O 1
ATOM 666 N N . GLY A 1 87 ? 13.951 -3.765 6.245 1.00 34.41 87 GLY A N 1
ATOM 667 C CA . GLY A 1 87 ? 13.474 -3.703 4.868 1.00 34.41 87 GLY A CA 1
ATOM 668 C C . GLY A 1 87 ? 13.659 -5.031 4.128 1.00 34.41 87 GLY A C 1
ATOM 669 O O . GLY A 1 87 ? 14.763 -5.572 4.106 1.00 34.41 87 GLY A O 1
ATOM 670 N N . VAL A 1 88 ? 12.582 -5.414 3.433 1.00 40.72 88 VAL A N 1
ATOM 671 C CA . VAL A 1 88 ? 12.391 -6.471 2.419 1.00 40.72 88 VAL A CA 1
ATOM 672 C C . VAL A 1 88 ? 11.967 -7.835 2.931 1.00 40.72 88 VAL A C 1
ATOM 674 O O . VAL A 1 88 ? 12.754 -8.593 3.469 1.00 40.72 88 VAL A O 1
ATOM 677 N N . PHE A 1 89 ? 10.693 -8.110 2.653 1.00 39.72 89 PHE A N 1
ATOM 678 C CA . PHE A 1 89 ? 9.887 -9.260 3.013 1.00 39.72 89 PHE A CA 1
ATOM 679 C C . PHE A 1 89 ? 10.052 -9.677 4.459 1.00 39.72 89 PHE A C 1
ATOM 681 O O . PHE A 1 89 ? 11.078 -10.202 4.878 1.00 39.72 89 PHE A O 1
ATOM 688 N N . ILE A 1 90 ? 8.982 -9.499 5.219 1.00 45.34 90 ILE A N 1
ATOM 689 C CA . ILE A 1 90 ? 9.013 -9.932 6.591 1.00 45.34 90 ILE A CA 1
ATOM 690 C C . ILE A 1 90 ? 7.978 -11.025 6.814 1.00 45.34 90 ILE A C 1
ATOM 692 O O . ILE A 1 90 ? 6.809 -10.741 7.101 1.00 45.34 90 ILE A O 1
ATOM 696 N N . PRO A 1 91 ? 8.366 -12.294 6.594 1.00 40.59 91 PRO A N 1
ATOM 697 C CA . PRO A 1 91 ? 7.681 -13.390 7.227 1.00 40.59 91 PRO A CA 1
ATOM 698 C C . PRO A 1 91 ? 7.955 -13.265 8.746 1.00 40.59 91 PRO A C 1
ATOM 700 O O . PRO A 1 91 ? 8.882 -12.578 9.198 1.00 40.59 91 PRO A O 1
ATOM 703 N N . GLY A 1 92 ? 7.001 -13.751 9.535 1.00 44.62 92 GLY A N 1
ATOM 704 C CA . GLY A 1 92 ? 6.883 -13.440 10.957 1.00 44.62 92 GLY A CA 1
ATOM 705 C C . GLY A 1 92 ? 5.688 -12.532 11.262 1.00 44.62 92 GLY A C 1
ATOM 706 O O . GLY A 1 92 ? 5.494 -11.461 10.679 1.00 44.62 92 GLY A O 1
ATOM 707 N N . LYS A 1 93 ? 4.855 -12.967 12.214 1.00 56.25 93 LYS A N 1
ATOM 708 C CA . LYS A 1 93 ? 3.622 -12.272 12.633 1.00 56.25 93 LYS A CA 1
ATOM 709 C C . LYS A 1 93 ? 3.861 -10.827 13.086 1.00 56.25 93 LYS A C 1
ATOM 711 O O . LYS A 1 93 ? 2.938 -10.025 13.023 1.00 56.25 93 LYS A O 1
ATOM 716 N N . GLN A 1 94 ? 5.073 -10.501 13.528 1.00 59.97 94 GLN A N 1
ATOM 717 C CA . GLN A 1 94 ? 5.449 -9.197 14.071 1.00 59.97 94 GLN A CA 1
ATOM 718 C C . GLN A 1 94 ? 5.394 -8.052 13.047 1.00 59.97 94 GLN A C 1
ATOM 720 O O . GLN A 1 94 ? 5.279 -6.897 13.437 1.00 59.97 94 GLN A O 1
ATOM 725 N N . PHE A 1 95 ? 5.393 -8.362 11.750 1.00 71.44 95 PHE A N 1
ATOM 726 C CA . PHE A 1 95 ? 5.329 -7.365 10.673 1.00 71.44 95 PHE A CA 1
ATOM 727 C C . PHE A 1 95 ? 3.971 -7.305 9.984 1.00 71.44 95 PHE A C 1
ATOM 729 O O . PHE A 1 95 ? 3.754 -6.542 9.039 1.00 71.44 95 PHE A O 1
ATOM 736 N N . ARG A 1 96 ? 3.041 -8.144 10.441 1.00 84.38 96 ARG A N 1
ATOM 737 C CA . ARG A 1 96 ? 1.635 -8.030 10.091 1.00 84.38 96 ARG A CA 1
ATOM 738 C C . ARG A 1 96 ? 1.013 -6.999 11.012 1.00 84.38 96 ARG A C 1
ATOM 740 O O . ARG A 1 96 ? 1.284 -6.963 12.210 1.00 84.38 96 ARG A O 1
ATOM 747 N N . TRP A 1 97 ? 0.119 -6.199 10.450 1.00 89.50 97 TRP A N 1
ATOM 748 C CA . TRP A 1 97 ? -0.775 -5.374 11.251 1.00 89.50 97 TRP A CA 1
ATOM 749 C C . TRP A 1 97 ? -1.553 -6.266 12.230 1.00 89.50 97 TRP A C 1
ATOM 751 O O . TRP A 1 97 ? -2.231 -7.196 11.775 1.00 89.50 97 TRP A O 1
ATOM 761 N N . PRO A 1 98 ? -1.456 -6.042 13.553 1.00 85.81 98 PRO A N 1
ATOM 762 C CA . PRO A 1 98 ? -2.069 -6.922 14.536 1.00 85.81 98 PRO A CA 1
ATOM 763 C C . PRO A 1 98 ? -3.557 -7.145 14.258 1.00 85.81 98 PRO A C 1
ATOM 765 O O . PRO A 1 98 ? -4.335 -6.201 14.128 1.00 85.81 98 PRO A O 1
ATOM 768 N N . ASN A 1 99 ? -3.940 -8.418 14.149 1.00 82.69 99 ASN A N 1
ATOM 769 C CA . ASN A 1 99 ? -5.299 -8.867 13.842 1.00 82.69 99 ASN A CA 1
ATOM 770 C C . ASN A 1 99 ? -5.913 -8.291 12.549 1.00 82.69 99 ASN A C 1
ATOM 772 O O . ASN A 1 99 ? -7.134 -8.167 12.439 1.00 82.69 99 ASN A O 1
ATOM 776 N N . GLY A 1 100 ? -5.075 -7.894 11.586 1.00 88.50 100 GLY A N 1
ATOM 777 C CA . GLY A 1 100 ? -5.530 -7.273 10.343 1.00 88.50 100 GLY A CA 1
ATOM 778 C C . GLY A 1 100 ? -6.132 -5.879 10.535 1.00 88.50 100 GLY A C 1
ATOM 779 O O . GLY A 1 100 ? -6.876 -5.422 9.669 1.00 88.50 100 GLY A O 1
ATOM 780 N N . ILE A 1 101 ? -5.850 -5.209 11.658 1.00 91.62 101 ILE A N 1
ATOM 781 C CA . ILE A 1 101 ? -6.345 -3.861 11.946 1.00 91.62 101 ILE A CA 1
ATOM 782 C C . ILE A 1 101 ? -5.255 -2.840 11.637 1.00 91.62 101 ILE A C 1
ATOM 784 O O . ILE A 1 101 ? -4.189 -2.860 12.247 1.00 91.62 101 ILE A O 1
ATOM 788 N N . VAL A 1 102 ? -5.558 -1.918 10.726 1.00 95.88 102 VAL A N 1
ATOM 789 C CA . VAL A 1 102 ? -4.654 -0.869 10.253 1.00 95.88 102 VAL A CA 1
ATOM 790 C C . VAL A 1 102 ? -5.173 0.498 10.703 1.00 95.88 102 VAL A C 1
ATOM 792 O O . VAL A 1 102 ? -6.115 1.039 10.110 1.00 95.88 102 VAL A O 1
ATOM 795 N N . PRO A 1 103 ? -4.608 1.087 11.765 1.00 97.06 103 PRO A N 1
ATOM 796 C CA . PRO A 1 103 ? -4.915 2.460 12.123 1.00 97.06 103 PRO A CA 1
ATOM 797 C C . PRO A 1 103 ? -4.345 3.420 11.077 1.00 97.06 103 PRO A C 1
ATOM 799 O O . PRO A 1 103 ? -3.249 3.193 10.560 1.00 97.06 103 PRO A O 1
ATOM 802 N N . TYR A 1 104 ? -5.069 4.494 10.763 1.00 98.50 104 TYR A N 1
ATOM 803 C CA . TYR A 1 104 ? -4.626 5.436 9.739 1.00 98.50 104 TYR A CA 1
ATOM 804 C C . TYR A 1 104 ? -4.994 6.893 10.011 1.00 98.50 104 TYR A C 1
ATOM 806 O O . TYR A 1 104 ? -6.024 7.197 10.610 1.00 98.50 104 TYR A O 1
ATOM 814 N N . GLU A 1 105 ? -4.180 7.793 9.471 1.00 98.38 105 GLU A N 1
ATOM 815 C CA . GLU A 1 105 ? -4.442 9.224 9.366 1.00 98.38 105 GLU A CA 1
ATOM 816 C C . GLU A 1 105 ? -4.356 9.667 7.909 1.00 98.38 105 GLU A C 1
ATOM 818 O O . GLU A 1 105 ? -3.579 9.128 7.120 1.00 98.38 105 GLU A O 1
ATOM 823 N N . ILE A 1 106 ? -5.145 10.676 7.550 1.00 98.50 106 ILE A N 1
ATOM 824 C CA . ILE A 1 106 ? -5.026 11.355 6.262 1.00 98.50 106 ILE A CA 1
ATOM 825 C C . ILE A 1 106 ? -4.510 12.752 6.555 1.00 98.50 106 ILE A C 1
ATOM 827 O O . ILE A 1 106 ? -5.173 13.515 7.261 1.00 98.50 106 ILE A O 1
ATOM 831 N N . ASP A 1 107 ? -3.335 13.079 6.022 1.00 98.00 107 ASP A N 1
ATOM 832 C CA . ASP A 1 107 ? -2.788 14.420 6.144 1.00 98.00 107 ASP A CA 1
ATOM 833 C C . ASP A 1 107 ? -3.780 15.433 5.542 1.00 98.00 107 ASP A C 1
ATOM 835 O O . ASP A 1 107 ? -4.182 15.271 4.385 1.00 98.00 107 ASP A O 1
ATOM 839 N N . PRO A 1 108 ? -4.185 16.485 6.279 1.00 97.44 108 PRO A N 1
ATOM 840 C CA . PRO A 1 108 ? -5.122 17.483 5.769 1.00 97.44 108 PRO A CA 1
ATOM 841 C C . PRO A 1 108 ? -4.666 18.154 4.467 1.00 97.44 108 PRO A C 1
ATOM 843 O O . PRO A 1 108 ? -5.508 18.610 3.696 1.00 97.44 108 PRO A O 1
ATOM 846 N N . SER A 1 109 ? -3.355 18.201 4.213 1.00 97.56 109 SER A N 1
ATOM 847 C CA . SER A 1 109 ? -2.769 18.762 2.993 1.00 97.56 109 SER A CA 1
ATOM 848 C C . SER A 1 109 ? -2.808 17.819 1.787 1.00 97.56 109 SER A C 1
ATOM 850 O O . SER A 1 109 ? -2.576 18.275 0.669 1.00 97.56 109 SER A O 1
ATOM 852 N N . LEU A 1 110 ? -3.119 16.529 1.970 1.00 97.56 110 LEU A N 1
ATOM 853 C CA . LEU A 1 110 ? -3.234 15.575 0.868 1.00 97.56 110 LEU A CA 1
ATOM 854 C C . LEU A 1 110 ? -4.420 15.960 -0.036 1.00 97.56 110 LEU A C 1
ATOM 856 O O . LEU A 1 110 ? -5.565 15.922 0.424 1.00 97.56 110 LEU A O 1
ATOM 860 N N . PRO A 1 111 ? -4.205 16.286 -1.324 1.00 94.44 111 PRO A N 1
ATOM 861 C CA . PRO A 1 111 ? -5.308 16.495 -2.253 1.00 94.44 111 PRO A CA 1
ATOM 862 C C . PRO A 1 111 ? -6.051 15.185 -2.543 1.00 94.44 111 PRO A C 1
ATOM 864 O O . PRO A 1 111 ? -5.518 14.084 -2.393 1.00 94.44 111 PRO A O 1
ATOM 867 N N . LYS A 1 112 ? -7.300 15.310 -3.013 1.00 95.00 112 LYS A N 1
ATOM 868 C CA . LYS A 1 112 ? -8.145 14.181 -3.449 1.00 95.00 112 LYS A CA 1
ATOM 869 C C . LYS A 1 112 ? -8.283 13.074 -2.388 1.00 95.00 112 LYS A C 1
ATOM 871 O O . LYS A 1 112 ? -8.265 11.897 -2.730 1.00 95.00 112 LYS A O 1
ATOM 876 N N . GLN A 1 113 ? -8.440 13.427 -1.109 1.00 97.00 113 GLN A N 1
ATOM 877 C CA . GLN A 1 113 ? -8.497 12.461 0.004 1.00 97.00 113 GLN A CA 1
ATOM 878 C C . GLN A 1 113 ? -9.558 11.354 -0.160 1.00 97.00 113 GLN A C 1
ATOM 880 O O . GLN A 1 113 ? -9.426 10.287 0.438 1.00 97.00 113 GLN A O 1
ATOM 885 N N . GLU A 1 114 ? -10.606 11.574 -0.962 1.00 97.06 114 GLU A N 1
ATOM 886 C CA . GLU A 1 114 ? -11.597 10.536 -1.284 1.00 97.06 114 GLU A CA 1
ATOM 887 C C . GLU A 1 114 ? -10.959 9.289 -1.906 1.00 97.06 114 GLU A C 1
ATOM 889 O O . GLU A 1 114 ? -11.333 8.189 -1.522 1.00 97.06 114 GLU A O 1
ATOM 894 N N . ARG A 1 115 ? -9.888 9.419 -2.707 1.00 95.94 115 ARG A N 1
ATOM 895 C CA . ARG A 1 115 ? -9.173 8.256 -3.273 1.00 95.94 115 ARG A CA 1
ATOM 896 C C . ARG A 1 115 ? -8.631 7.306 -2.201 1.00 95.94 115 ARG A C 1
ATOM 898 O O . ARG A 1 115 ? -8.584 6.099 -2.403 1.00 95.94 115 ARG A O 1
ATOM 905 N N . VAL A 1 116 ? -8.239 7.848 -1.044 1.00 98.31 116 VAL A N 1
ATOM 906 C CA . VAL A 1 116 ? -7.781 7.054 0.104 1.00 98.31 116 VAL A CA 1
ATOM 907 C C . VAL A 1 116 ? -8.963 6.356 0.767 1.00 98.31 116 VAL A C 1
ATOM 909 O O . VAL A 1 116 ? -8.871 5.177 1.095 1.00 98.31 116 VAL A O 1
ATOM 912 N N . ARG A 1 117 ? -10.089 7.060 0.945 1.00 98.06 117 ARG A N 1
ATOM 913 C CA . ARG A 1 117 ? -11.303 6.487 1.552 1.00 98.06 117 ARG A CA 1
ATOM 914 C C . ARG A 1 117 ? -11.888 5.376 0.688 1.00 98.06 117 ARG A C 1
ATOM 916 O O . ARG A 1 117 ? -12.243 4.334 1.232 1.00 98.06 117 ARG A O 1
ATOM 923 N N . ASP A 1 118 ? -11.905 5.563 -0.626 1.00 97.81 118 ASP A N 1
ATOM 924 C CA . ASP A 1 118 ? -12.351 4.560 -1.591 1.00 97.81 118 ASP A CA 1
ATOM 925 C C . ASP A 1 118 ? -11.420 3.343 -1.600 1.00 97.81 118 ASP A C 1
ATOM 927 O O . ASP A 1 118 ? -11.892 2.210 -1.542 1.00 97.81 118 ASP A O 1
ATOM 931 N N . ALA A 1 119 ? -10.098 3.552 -1.578 1.00 98.31 119 ALA A N 1
ATOM 932 C CA . ALA A 1 119 ? -9.136 2.455 -1.495 1.00 98.31 119 ALA A CA 1
ATOM 933 C C . ALA A 1 119 ? -9.282 1.654 -0.188 1.00 98.31 119 ALA A C 1
ATOM 935 O O . ALA A 1 119 ? -9.305 0.422 -0.206 1.00 98.31 119 ALA A O 1
ATOM 936 N N . ILE A 1 120 ? -9.454 2.340 0.946 1.00 98.44 120 ILE A N 1
ATOM 937 C CA . ILE A 1 120 ? -9.743 1.710 2.241 1.00 98.44 120 ILE A CA 1
ATOM 938 C C . ILE A 1 120 ? -11.063 0.930 2.183 1.00 98.44 120 ILE A C 1
ATOM 940 O O . ILE A 1 120 ? -11.131 -0.210 2.645 1.00 98.44 120 ILE A O 1
ATOM 944 N N . ALA A 1 121 ? -12.120 1.511 1.611 1.00 97.50 121 ALA A N 1
ATOM 945 C CA . ALA A 1 121 ? -13.401 0.834 1.444 1.00 97.50 121 ALA A CA 1
ATOM 946 C C . ALA A 1 121 ? -13.258 -0.435 0.590 1.00 97.50 121 ALA A C 1
ATOM 948 O O . ALA A 1 121 ? -13.779 -1.480 0.983 1.00 97.50 121 ALA A O 1
ATOM 949 N N . HIS A 1 122 ? -12.492 -0.372 -0.502 1.00 97.31 122 HIS A N 1
ATOM 950 C CA . HIS A 1 122 ? -12.202 -1.512 -1.372 1.00 97.31 122 HIS A CA 1
ATOM 951 C C . HIS A 1 122 ? -11.538 -2.663 -0.606 1.00 97.31 122 HIS A C 1
ATOM 953 O O . HIS A 1 122 ? -12.003 -3.802 -0.672 1.00 97.31 122 HIS A O 1
ATOM 959 N N . TRP A 1 123 ? -10.507 -2.378 0.192 1.00 97.75 123 TRP A N 1
ATOM 960 C CA . TRP A 1 123 ? -9.845 -3.386 1.027 1.00 97.75 123 TRP A CA 1
ATOM 961 C C . TRP A 1 123 ? -10.787 -4.010 2.066 1.00 97.75 123 TRP A C 1
ATOM 963 O O . TRP A 1 123 ? -10.809 -5.232 2.224 1.00 97.75 123 TRP A O 1
ATOM 973 N N . GLN A 1 124 ? -11.601 -3.199 2.747 1.00 94.38 124 GLN A N 1
ATOM 974 C CA . GLN A 1 124 ? -12.521 -3.685 3.786 1.00 94.38 124 GLN A CA 1
ATOM 975 C C . GLN A 1 124 ? -13.673 -4.531 3.235 1.00 94.38 124 GLN A C 1
ATOM 977 O O . GLN A 1 124 ? -14.159 -5.422 3.931 1.00 94.38 124 GLN A O 1
ATOM 982 N N . GLN A 1 125 ? -14.127 -4.244 2.012 1.00 93.50 125 GLN A N 1
ATOM 983 C CA . GLN A 1 125 ? -15.207 -4.981 1.352 1.00 93.50 125 GLN A CA 1
ATOM 984 C C . GLN A 1 125 ? -14.746 -6.343 0.825 1.00 93.50 125 GLN A C 1
ATOM 986 O O . GLN A 1 125 ? -15.523 -7.293 0.846 1.00 93.50 125 GLN A O 1
ATOM 991 N N . ASN A 1 126 ? -13.493 -6.440 0.373 1.00 93.06 126 ASN A N 1
ATOM 992 C CA . ASN A 1 126 ? -12.987 -7.628 -0.315 1.00 93.06 126 ASN A CA 1
ATOM 993 C C . ASN A 1 126 ? -12.137 -8.548 0.570 1.00 93.06 126 ASN A C 1
ATOM 995 O O . ASN A 1 126 ? -11.862 -9.678 0.176 1.00 93.06 126 ASN A O 1
ATOM 999 N N . THR A 1 127 ? -11.717 -8.088 1.752 1.00 91.38 127 THR A N 1
ATOM 1000 C CA . THR A 1 127 ? -10.799 -8.837 2.622 1.00 91.38 127 THR A CA 1
ATOM 1001 C C . THR A 1 127 ? -11.198 -8.775 4.097 1.00 91.38 127 THR A C 1
ATOM 1003 O O . THR A 1 127 ? -12.131 -8.074 4.506 1.00 91.38 127 THR A O 1
ATOM 1006 N N . ILE A 1 128 ? -10.454 -9.499 4.931 1.00 87.75 128 ILE A N 1
ATOM 1007 C CA . ILE A 1 128 ? -10.560 -9.438 6.395 1.00 87.75 128 ILE A CA 1
ATOM 1008 C C . ILE A 1 128 ? -9.934 -8.181 7.018 1.00 87.75 128 ILE A C 1
ATOM 1010 O O . ILE A 1 128 ? -10.182 -7.909 8.191 1.00 87.75 128 ILE A O 1
ATOM 1014 N N . ILE A 1 129 ? -9.160 -7.401 6.260 1.00 92.81 129 ILE A N 1
ATOM 1015 C CA . ILE A 1 129 ? -8.459 -6.221 6.773 1.00 92.81 129 ILE A CA 1
ATOM 1016 C C . ILE A 1 129 ? -9.459 -5.136 7.179 1.00 92.81 129 ILE A C 1
ATOM 1018 O O . ILE A 1 129 ? -10.457 -4.886 6.495 1.00 92.81 129 ILE A O 1
ATOM 1022 N N . ARG A 1 130 ? -9.217 -4.486 8.316 1.00 92.75 130 ARG A N 1
ATOM 1023 C CA . ARG A 1 130 ? -10.054 -3.406 8.850 1.00 92.75 130 ARG A CA 1
ATOM 1024 C C . ARG A 1 130 ? -9.219 -2.167 9.093 1.00 92.75 130 ARG A C 1
ATOM 1026 O O . ARG A 1 130 ? -8.116 -2.258 9.616 1.00 92.75 130 ARG A O 1
ATOM 1033 N N . PHE A 1 131 ? -9.772 -1.010 8.755 1.00 95.38 131 PHE A N 1
ATOM 1034 C CA . PHE A 1 131 ? -9.109 0.268 8.961 1.00 95.38 131 PHE A CA 1
ATOM 1035 C C . PHE A 1 131 ? -9.776 1.027 10.098 1.00 95.38 131 PHE A C 1
ATOM 1037 O O . PHE A 1 131 ? -11.000 1.029 10.234 1.00 95.38 131 PHE A O 1
ATOM 1044 N N . VAL A 1 132 ? -8.964 1.681 10.920 1.00 94.81 132 VAL A N 1
ATOM 1045 C CA . VAL A 1 132 ? -9.443 2.490 12.043 1.00 94.81 132 VAL A CA 1
ATOM 1046 C C . VAL A 1 132 ? -8.891 3.893 11.892 1.00 94.81 132 VAL A C 1
ATOM 1048 O O . VAL A 1 132 ? -7.681 4.091 11.912 1.00 94.81 132 VAL A O 1
ATOM 1051 N N . GLN A 1 133 ? -9.771 4.882 11.745 1.00 96.00 133 GLN A N 1
ATOM 1052 C CA . GLN A 1 133 ? -9.320 6.266 11.689 1.00 96.00 133 GLN A CA 1
ATOM 1053 C C . GLN A 1 133 ? -8.707 6.648 13.038 1.00 96.00 133 GLN A C 1
ATOM 1055 O O . GLN A 1 133 ? -9.375 6.619 14.078 1.00 96.00 133 GLN A O 1
ATOM 1060 N N . ARG A 1 134 ? -7.429 7.010 13.010 1.00 95.62 134 ARG A N 1
ATOM 1061 C CA . ARG A 1 134 ? -6.700 7.495 14.168 1.00 95.62 134 ARG A CA 1
ATOM 1062 C C . ARG A 1 134 ? -7.022 8.973 14.382 1.00 95.62 134 ARG A C 1
ATOM 1064 O O . ARG A 1 134 ? -7.099 9.766 13.446 1.00 95.62 134 ARG A O 1
ATOM 1071 N N . THR A 1 135 ? -7.282 9.322 15.630 1.00 92.44 135 THR A N 1
ATOM 1072 C CA . THR A 1 135 ? -7.613 10.668 16.092 1.00 92.44 135 THR A CA 1
ATOM 1073 C C . THR A 1 135 ? -6.868 10.933 17.394 1.00 92.44 135 THR A C 1
ATOM 1075 O O . THR A 1 135 ? -6.390 10.012 18.058 1.00 92.44 135 THR A O 1
ATOM 1078 N N . ASN A 1 136 ? -6.848 12.188 17.842 1.00 90.06 136 ASN A N 1
ATOM 1079 C CA . ASN A 1 136 ? -6.263 12.534 19.140 1.00 90.06 136 ASN A CA 1
ATOM 1080 C C . ASN A 1 136 ? -6.873 11.735 20.311 1.00 90.06 136 ASN A C 1
ATOM 1082 O O . ASN A 1 136 ? -6.186 11.489 21.297 1.00 90.06 136 ASN A O 1
ATOM 1086 N N . SER A 1 137 ? -8.138 11.302 20.213 1.00 87.56 137 SER A N 1
ATOM 1087 C CA . SER A 1 137 ? -8.816 10.551 21.280 1.00 87.56 137 SER A CA 1
ATOM 1088 C C . SER A 1 137 ? -8.416 9.075 21.360 1.00 87.56 137 SER A C 1
ATOM 1090 O O . SER A 1 137 ? -8.564 8.478 22.422 1.00 87.56 137 SER A O 1
ATOM 1092 N N . ASN A 1 138 ? -7.933 8.474 20.267 1.00 88.12 138 ASN A N 1
ATOM 1093 C CA . ASN A 1 138 ? -7.531 7.060 20.220 1.00 88.12 138 ASN A CA 1
ATOM 1094 C C . ASN A 1 138 ? -6.030 6.860 19.920 1.00 88.12 138 ASN A C 1
ATOM 1096 O O . ASN A 1 138 ? -5.560 5.726 19.866 1.00 88.12 138 ASN A O 1
ATOM 1100 N N . ALA A 1 139 ? -5.268 7.950 19.786 1.00 91.38 139 ALA A N 1
ATOM 1101 C CA . ALA A 1 139 ? -3.843 7.969 19.459 1.00 91.38 139 ALA A CA 1
ATOM 1102 C C . ALA A 1 139 ? -2.996 7.006 20.310 1.00 91.38 139 ALA A C 1
ATOM 1104 O O . ALA A 1 139 ? -2.170 6.268 19.776 1.00 91.38 139 ALA A O 1
ATOM 1105 N N . ASN A 1 140 ? -3.248 6.960 21.621 1.00 88.94 140 ASN A N 1
ATOM 1106 C CA . ASN A 1 140 ? -2.522 6.089 22.553 1.00 88.94 140 ASN A CA 1
ATOM 1107 C C . ASN A 1 140 ? -2.857 4.595 22.381 1.00 88.94 140 ASN A C 1
ATOM 1109 O O . ASN A 1 140 ? -2.075 3.746 22.797 1.00 88.94 140 ASN A O 1
ATOM 1113 N N . GLN A 1 141 ? -4.008 4.258 21.787 1.00 87.44 141 GLN A N 1
ATOM 1114 C CA . GLN A 1 141 ? -4.390 2.874 21.468 1.00 87.44 141 GLN A CA 1
ATOM 1115 C C . GLN A 1 141 ? -3.752 2.396 20.153 1.00 87.44 141 GLN A C 1
ATOM 1117 O O . GLN A 1 141 ? -3.720 1.195 19.886 1.00 87.44 141 GLN A O 1
ATOM 1122 N N . HIS A 1 142 ? -3.254 3.328 19.337 1.00 91.06 142 HIS A N 1
ATOM 1123 C CA . HIS A 1 142 ? -2.740 3.085 17.993 1.00 91.06 142 HIS A CA 1
ATOM 1124 C C . HIS A 1 142 ? -1.359 3.739 17.807 1.00 91.06 142 HIS A C 1
ATOM 1126 O O . HIS A 1 142 ? -1.237 4.724 17.071 1.00 91.06 142 HIS A O 1
ATOM 1132 N N . PRO A 1 143 ? -0.316 3.222 18.491 1.00 90.62 143 PRO A N 1
ATOM 1133 C CA . PRO A 1 143 ? 1.050 3.735 18.361 1.00 90.62 143 PRO A CA 1
ATOM 1134 C C . PRO A 1 143 ? 1.657 3.451 16.981 1.00 90.62 143 PRO A C 1
ATOM 1136 O O . PRO A 1 143 ? 2.461 4.245 16.506 1.00 90.62 143 PRO A O 1
ATOM 1139 N N . ASN A 1 144 ? 1.230 2.366 16.328 1.00 93.31 144 ASN A N 1
ATOM 1140 C CA . ASN A 1 144 ? 1.615 2.012 14.964 1.00 93.31 144 ASN A CA 1
ATOM 1141 C C . ASN A 1 144 ? 0.468 2.378 14.018 1.00 93.31 144 ASN A C 1
ATOM 1143 O O . ASN A 1 144 ? -0.668 1.953 14.256 1.00 93.31 144 ASN A O 1
ATOM 1147 N N . TYR A 1 145 ? 0.733 3.162 12.975 1.00 96.75 145 TYR A N 1
ATOM 1148 C CA . TYR A 1 145 ? -0.301 3.620 12.045 1.00 96.75 145 TYR A CA 1
ATOM 1149 C C . TYR A 1 145 ? 0.273 4.082 10.706 1.00 96.75 145 TYR A C 1
ATOM 1151 O O . TYR A 1 145 ? 1.444 4.440 10.592 1.00 96.75 145 TYR A O 1
ATOM 1159 N N . ILE A 1 146 ? -0.586 4.097 9.688 1.00 98.62 146 ILE A N 1
ATOM 1160 C CA . ILE A 1 146 ? -0.269 4.661 8.376 1.00 98.62 146 ILE A CA 1
ATOM 1161 C C . ILE A 1 146 ? -0.708 6.121 8.331 1.00 98.62 146 ILE A C 1
ATOM 1163 O O . ILE A 1 146 ? -1.865 6.432 8.602 1.00 98.62 146 ILE A O 1
ATOM 1167 N N . ARG A 1 147 ? 0.169 7.019 7.895 1.00 98.56 147 ARG A N 1
ATOM 1168 C CA . ARG A 1 147 ? -0.195 8.382 7.512 1.00 98.56 147 ARG A CA 1
ATOM 1169 C C . ARG A 1 147 ? -0.133 8.534 5.996 1.00 98.56 147 ARG A C 1
ATOM 1171 O O . ARG A 1 147 ? 0.937 8.459 5.392 1.00 98.56 147 ARG A O 1
ATOM 1178 N N . PHE A 1 148 ? -1.288 8.774 5.379 1.00 98.69 148 PHE A N 1
ATOM 1179 C CA . PHE A 1 148 ? -1.375 9.129 3.964 1.00 98.69 148 PHE A CA 1
ATOM 1180 C C . PHE A 1 148 ? -0.992 10.598 3.787 1.00 98.69 148 PHE A C 1
ATOM 1182 O O . PHE A 1 148 ? -1.629 11.466 4.386 1.00 98.69 148 PHE A O 1
ATOM 1189 N N . ARG A 1 149 ? 0.019 10.891 2.965 1.00 98.06 149 ARG A 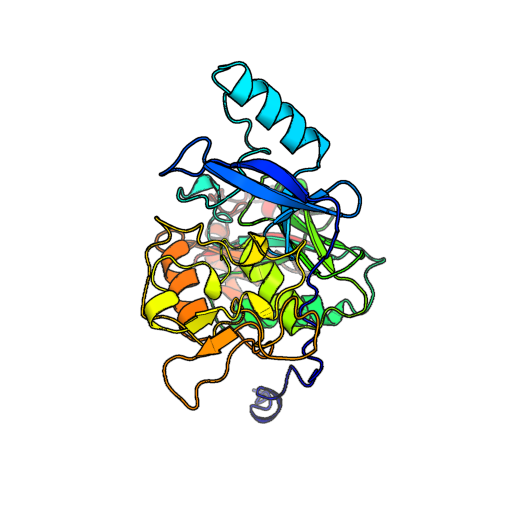N 1
ATOM 1190 C CA . ARG A 1 149 ? 0.572 12.248 2.803 1.00 98.06 149 ARG A CA 1
ATOM 1191 C C . ARG A 1 149 ? 0.832 12.618 1.338 1.00 98.06 149 ARG A C 1
ATOM 1193 O O . ARG A 1 149 ? 1.013 11.714 0.516 1.00 98.06 149 ARG A O 1
ATOM 1200 N N . PRO A 1 150 ? 0.855 13.918 0.984 1.00 97.12 150 PRO A N 1
ATOM 1201 C CA . PRO A 1 150 ? 1.263 14.339 -0.352 1.00 97.12 150 PRO A CA 1
ATOM 1202 C C . PRO A 1 150 ? 2.771 14.138 -0.554 1.00 97.12 150 PRO A C 1
ATOM 1204 O O . PRO A 1 150 ? 3.540 14.092 0.406 1.00 97.12 150 PRO A O 1
ATOM 1207 N N . GLY A 1 151 ? 3.194 14.046 -1.811 1.00 93.62 151 GLY A N 1
ATOM 1208 C CA . GLY A 1 151 ? 4.601 13.970 -2.199 1.00 93.62 151 GLY A CA 1
ATOM 1209 C C . GLY A 1 151 ? 4.758 13.660 -3.684 1.00 93.62 151 GLY A C 1
ATOM 1210 O O . GLY A 1 151 ? 3.804 13.787 -4.451 1.00 93.62 151 GLY A O 1
ATOM 1211 N N . ASN A 1 152 ? 5.956 13.250 -4.087 1.00 89.94 152 ASN A N 1
ATOM 1212 C CA . ASN A 1 152 ? 6.228 12.825 -5.455 1.00 89.94 152 ASN A CA 1
ATOM 1213 C C . ASN A 1 152 ? 5.924 11.331 -5.622 1.00 89.94 152 ASN A C 1
ATOM 1215 O O . ASN A 1 152 ? 6.223 10.536 -4.732 1.00 89.94 152 ASN A O 1
ATOM 1219 N N . GLY A 1 153 ? 5.340 10.963 -6.768 1.00 92.50 153 GLY A N 1
ATOM 1220 C CA . GLY A 1 153 ? 4.968 9.581 -7.101 1.00 92.50 153 GLY A CA 1
ATOM 1221 C C . GLY A 1 153 ? 4.012 8.920 -6.105 1.00 92.50 153 GLY A C 1
ATOM 1222 O O . GLY A 1 153 ? 3.379 9.589 -5.285 1.00 92.50 153 GLY A O 1
ATOM 1223 N N . CYS A 1 154 ? 3.886 7.602 -6.215 1.00 95.38 154 CYS A N 1
ATOM 1224 C CA . CYS A 1 154 ? 3.143 6.763 -5.278 1.00 95.38 154 CYS A CA 1
ATOM 1225 C C . CYS A 1 154 ? 4.148 5.815 -4.621 1.00 95.38 154 CYS A C 1
ATOM 1227 O O . CYS A 1 154 ? 4.994 5.255 -5.316 1.00 95.38 154 CYS A O 1
ATOM 1229 N N . SER A 1 155 ? 4.149 5.736 -3.290 1.00 96.94 155 SER A N 1
ATOM 1230 C CA . SER A 1 155 ? 5.088 4.854 -2.592 1.00 96.94 155 SER A CA 1
ATOM 1231 C C . SER A 1 155 ? 4.654 4.484 -1.181 1.00 96.94 155 SER A C 1
ATOM 1233 O O . SER A 1 155 ? 3.923 5.223 -0.507 1.00 96.94 155 SER A O 1
ATOM 1235 N N . SER A 1 156 ? 5.176 3.354 -0.718 1.00 96.50 156 SER A N 1
ATOM 1236 C CA . SER A 1 156 ? 4.879 2.763 0.579 1.00 96.50 156 SER A CA 1
ATOM 1237 C C . SER A 1 156 ? 6.048 1.904 1.059 1.00 96.50 156 SER A C 1
ATOM 1239 O O . SER A 1 156 ? 6.881 1.450 0.275 1.00 96.50 156 SER A O 1
ATOM 1241 N N . ARG A 1 157 ? 6.125 1.668 2.369 1.00 93.00 157 ARG A N 1
ATOM 1242 C CA . ARG A 1 157 ? 6.977 0.603 2.924 1.00 93.00 157 ARG A CA 1
ATOM 1243 C C . ARG A 1 157 ? 6.215 -0.722 2.883 1.00 93.00 157 ARG A C 1
ATOM 1245 O O . ARG A 1 157 ? 4.988 -0.730 2.950 1.00 93.00 157 ARG A O 1
ATOM 1252 N N . VAL A 1 158 ? 6.931 -1.846 2.839 1.00 89.38 158 VAL A N 1
ATOM 1253 C CA . VAL A 1 158 ? 6.284 -3.166 2.843 1.00 89.38 158 VAL A CA 1
ATOM 1254 C C . VAL A 1 158 ? 6.046 -3.678 4.267 1.00 89.38 158 VAL A C 1
ATOM 1256 O O . VAL A 1 158 ? 6.995 -3.876 5.019 1.00 89.38 158 VAL A O 1
ATOM 1259 N N . GLY A 1 159 ? 4.787 -3.939 4.626 1.00 89.44 159 GLY A N 1
ATOM 1260 C CA . GLY A 1 159 ? 4.382 -4.411 5.959 1.00 89.44 159 GLY A CA 1
ATOM 1261 C C . GLY A 1 159 ? 4.365 -3.324 7.047 1.00 89.44 159 GLY A C 1
ATOM 1262 O O . GLY A 1 159 ? 4.652 -2.149 6.793 1.00 89.44 159 GLY A O 1
ATOM 1263 N N . MET A 1 160 ? 4.030 -3.718 8.282 1.00 89.94 160 MET A N 1
ATOM 1264 C CA . MET A 1 160 ? 4.043 -2.828 9.450 1.00 89.94 160 MET A CA 1
ATOM 1265 C C . MET A 1 160 ? 5.479 -2.614 9.946 1.00 89.94 160 MET A C 1
ATOM 1267 O O . MET A 1 160 ? 6.187 -3.577 10.226 1.00 89.94 160 MET A O 1
ATOM 1271 N N . GLN A 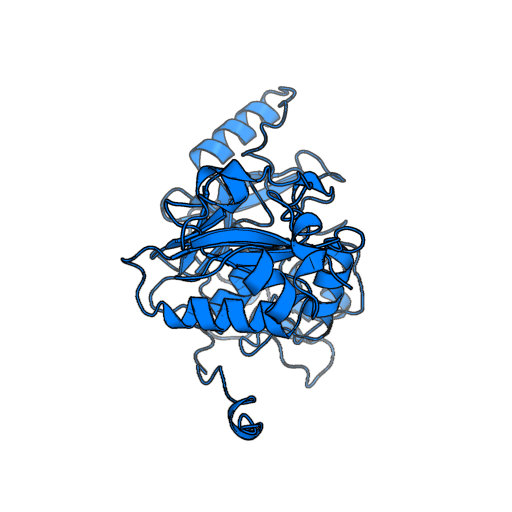1 161 ? 5.878 -1.352 10.089 1.00 84.69 161 GLN A N 1
ATOM 1272 C CA . GLN A 1 161 ? 7.243 -0.942 10.455 1.00 84.69 161 GLN A CA 1
ATOM 1273 C C . GLN A 1 161 ? 7.391 -0.570 11.937 1.00 84.69 161 GLN A C 1
ATOM 1275 O O . GLN A 1 161 ? 8.503 -0.490 12.444 1.00 84.69 161 GLN A O 1
ATOM 1280 N N . GLY A 1 162 ? 6.268 -0.328 12.621 1.00 85.12 162 GLY A N 1
ATOM 1281 C CA . GLY A 1 162 ? 6.242 0.314 13.936 1.00 85.12 162 GLY A CA 1
ATOM 1282 C C . GLY A 1 162 ? 6.165 1.843 13.828 1.00 85.12 162 GLY A C 1
ATOM 1283 O O . GLY A 1 162 ? 6.657 2.436 12.872 1.00 85.12 162 GLY A O 1
ATOM 1284 N N . GLY A 1 163 ? 5.506 2.488 14.794 1.00 91.12 163 GLY A N 1
ATOM 1285 C CA . GLY A 1 163 ? 5.319 3.942 14.807 1.00 91.12 163 GLY A CA 1
ATOM 1286 C C . GLY A 1 163 ? 4.481 4.487 13.640 1.00 91.12 163 GLY A C 1
ATOM 1287 O O . GLY A 1 163 ? 3.646 3.788 13.056 1.00 91.12 163 GLY A O 1
ATOM 1288 N N . GLU A 1 164 ? 4.696 5.762 13.310 1.00 94.88 164 GLU A N 1
ATOM 1289 C CA . GLU A 1 164 ? 4.135 6.385 12.106 1.00 94.88 164 GLU A CA 1
ATOM 1290 C C . GLU A 1 164 ? 4.906 5.907 10.868 1.00 94.88 164 GLU A C 1
ATOM 1292 O O . GLU A 1 164 ? 6.108 6.144 10.751 1.00 94.88 164 GLU A O 1
ATOM 1297 N N . GLN A 1 165 ? 4.209 5.293 9.910 1.00 95.38 165 GLN A N 1
ATOM 1298 C CA . GLN A 1 165 ? 4.751 5.014 8.578 1.00 95.38 165 GLN A CA 1
ATOM 1299 C C . GLN A 1 165 ? 3.928 5.705 7.494 1.00 95.38 165 GLN A C 1
ATOM 1301 O O . GLN A 1 165 ? 2.731 5.938 7.650 1.00 95.38 165 GLN A O 1
ATOM 1306 N N . HIS A 1 166 ? 4.557 6.014 6.365 1.00 97.31 166 HIS A N 1
ATOM 1307 C CA . HIS A 1 166 ? 3.927 6.808 5.317 1.00 97.31 166 HIS A CA 1
ATOM 1308 C C . HIS A 1 166 ? 3.465 5.968 4.131 1.00 97.31 166 HIS A C 1
ATOM 1310 O O . HIS A 1 166 ? 4.207 5.115 3.647 1.00 97.31 166 HIS A O 1
ATOM 1316 N N . ILE A 1 167 ? 2.285 6.313 3.614 1.00 98.50 167 ILE A N 1
ATOM 1317 C CA . ILE A 1 167 ? 1.935 6.101 2.208 1.00 98.50 167 ILE A CA 1
ATOM 1318 C C . ILE A 1 167 ? 1.950 7.475 1.539 1.00 98.50 167 ILE A C 1
ATOM 1320 O O . ILE A 1 167 ? 1.198 8.377 1.922 1.00 98.50 167 ILE A O 1
ATOM 1324 N N . THR A 1 168 ? 2.832 7.649 0.561 1.00 98.00 168 THR A N 1
ATOM 1325 C CA . THR A 1 168 ? 2.970 8.902 -0.186 1.00 98.00 168 THR A CA 1
ATOM 1326 C C . THR A 1 168 ? 2.147 8.807 -1.461 1.00 98.00 168 THR A C 1
ATOM 1328 O O . THR A 1 168 ? 2.289 7.849 -2.215 1.00 98.00 168 THR A O 1
ATOM 1331 N N . LEU A 1 169 ? 1.282 9.794 -1.703 1.00 97.31 169 LEU A N 1
ATOM 1332 C CA . LEU A 1 169 ? 0.451 9.855 -2.903 1.00 97.31 169 LEU A CA 1
ATOM 1333 C C . LEU A 1 169 ? 0.544 11.241 -3.546 1.00 97.31 169 LEU A C 1
ATOM 1335 O O . LEU A 1 169 ? -0.088 12.198 -3.090 1.00 97.31 169 LEU A O 1
ATOM 1339 N N . GLY A 1 170 ? 1.276 11.339 -4.650 1.00 95.06 170 GLY A N 1
ATOM 1340 C CA . GLY A 1 170 ? 1.314 12.527 -5.497 1.00 95.06 170 GLY A CA 1
ATOM 1341 C C . GLY A 1 170 ? 0.025 12.767 -6.279 1.00 95.06 170 GLY A C 1
ATOM 1342 O O . GLY A 1 170 ? -0.908 11.960 -6.262 1.00 95.06 170 GLY A O 1
ATOM 1343 N N . ASP A 1 171 ? -0.044 13.893 -6.985 1.00 90.44 171 ASP A N 1
ATOM 1344 C CA . ASP A 1 171 ? -1.265 14.356 -7.665 1.00 90.44 171 ASP A CA 1
ATOM 1345 C C . ASP A 1 171 ? -1.806 13.381 -8.720 1.00 90.44 171 ASP A C 1
ATOM 1347 O O . ASP A 1 171 ? -3.026 13.304 -8.927 1.00 90.44 171 ASP A O 1
ATOM 1351 N N . GLY A 1 172 ? -0.899 12.635 -9.361 1.00 89.56 172 GLY A N 1
ATOM 1352 C CA . GLY A 1 172 ? -1.197 11.634 -10.386 1.00 89.56 172 GLY A CA 1
ATOM 1353 C C . GLY A 1 172 ? -1.646 10.272 -9.848 1.00 89.56 172 GLY A C 1
ATOM 1354 O O . GLY A 1 172 ? -2.168 9.478 -10.621 1.00 89.56 172 GLY A O 1
ATOM 1355 N N . CYS A 1 173 ? -1.486 9.987 -8.550 1.00 93.75 173 CYS A N 1
ATOM 1356 C CA . CYS A 1 173 ? -1.883 8.692 -7.987 1.00 93.75 173 CYS A CA 1
ATOM 1357 C C . CYS A 1 173 ? -3.411 8.530 -8.013 1.00 93.75 173 CYS A C 1
ATOM 1359 O O . CYS A 1 173 ? -4.142 9.314 -7.401 1.00 93.75 173 CYS A O 1
ATOM 1361 N N . SER A 1 174 ? -3.913 7.509 -8.698 1.00 94.62 174 SER A N 1
ATOM 1362 C CA . SER A 1 174 ? -5.345 7.192 -8.719 1.00 94.62 174 SER A CA 1
ATOM 1363 C C . SER A 1 174 ? -5.788 6.481 -7.430 1.00 94.62 174 SER A C 1
ATOM 1365 O O . SER A 1 174 ? -4.971 6.140 -6.569 1.00 94.62 174 SER A O 1
ATOM 1367 N N . THR A 1 175 ? -7.089 6.210 -7.290 1.00 96.38 175 THR A N 1
ATOM 1368 C CA . THR A 1 175 ? -7.598 5.295 -6.250 1.00 96.38 175 THR A CA 1
ATOM 1369 C C . THR A 1 175 ? -6.959 3.909 -6.375 1.00 96.38 175 THR A C 1
ATOM 1371 O O . THR A 1 175 ? -6.576 3.325 -5.368 1.00 96.38 175 THR A O 1
ATOM 1374 N N . GLY A 1 176 ? -6.759 3.408 -7.599 1.00 96.06 176 GLY A N 1
ATOM 1375 C CA . GLY A 1 176 ? -6.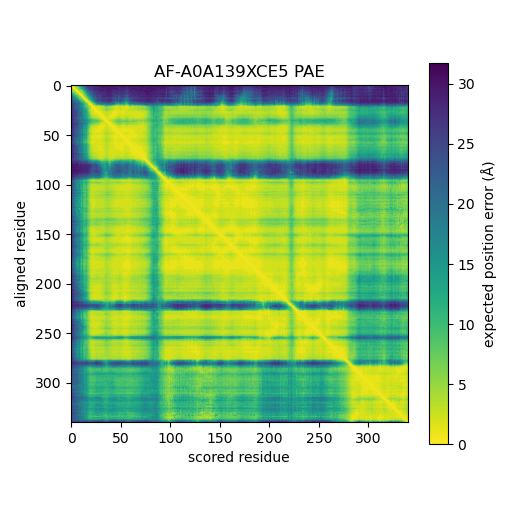069 2.141 -7.848 1.00 96.06 176 GLY A CA 1
ATOM 1376 C C . GLY A 1 176 ? -4.623 2.125 -7.358 1.00 96.06 176 GLY A C 1
ATOM 1377 O O . GLY A 1 176 ? -4.193 1.149 -6.748 1.00 96.06 176 GLY A O 1
ATOM 1378 N N . ALA A 1 177 ? -3.894 3.230 -7.546 1.00 95.31 177 ALA A N 1
ATOM 1379 C CA . ALA A 1 177 ? -2.560 3.387 -6.971 1.00 95.31 177 ALA A CA 1
ATOM 1380 C C . ALA A 1 177 ? -2.610 3.367 -5.433 1.00 95.31 177 ALA A C 1
ATOM 1382 O O . ALA A 1 177 ? -1.818 2.682 -4.803 1.00 95.31 177 ALA A O 1
ATOM 1383 N N . ALA A 1 178 ? -3.592 4.025 -4.807 1.00 97.62 178 ALA A N 1
ATOM 1384 C CA . ALA A 1 178 ? -3.759 3.942 -3.355 1.00 97.62 178 ALA A CA 1
ATOM 1385 C C . ALA A 1 178 ? -4.084 2.511 -2.871 1.00 97.62 178 ALA A C 1
ATOM 1387 O O . ALA A 1 178 ? -3.577 2.100 -1.830 1.00 97.62 178 ALA A O 1
ATOM 1388 N N . VAL A 1 179 ? -4.876 1.727 -3.620 1.00 98.38 179 VAL A N 1
ATOM 1389 C CA . VAL A 1 179 ? -5.118 0.301 -3.313 1.00 98.38 179 VAL A CA 1
ATOM 1390 C C . VAL A 1 179 ? -3.810 -0.495 -3.373 1.00 98.38 179 VAL A C 1
ATOM 1392 O O . VAL A 1 179 ? -3.560 -1.286 -2.464 1.00 98.38 179 VAL A O 1
ATOM 1395 N N . HIS A 1 180 ? -2.976 -0.250 -4.387 1.00 97.56 180 HIS A N 1
ATOM 1396 C CA . HIS A 1 180 ? -1.655 -0.863 -4.554 1.00 97.56 180 HIS A CA 1
ATOM 1397 C C . HIS A 1 180 ? -0.699 -0.522 -3.396 1.00 97.56 180 HIS A C 1
ATOM 1399 O O . HIS A 1 180 ? -0.154 -1.423 -2.762 1.00 97.56 180 HIS A O 1
ATOM 1405 N N . GLU A 1 181 ? -0.569 0.758 -3.032 1.00 98.12 181 GLU A N 1
ATOM 1406 C CA . GLU A 1 181 ? 0.311 1.184 -1.930 1.00 98.12 181 GLU A CA 1
ATOM 1407 C C . GLU A 1 181 ? -0.134 0.646 -0.560 1.00 98.12 181 GLU A C 1
ATOM 1409 O O . GLU A 1 181 ? 0.692 0.342 0.309 1.00 98.12 181 GLU A O 1
ATOM 1414 N N . ILE A 1 182 ? -1.448 0.495 -0.358 1.00 98.50 182 ILE A N 1
ATOM 1415 C CA . ILE A 1 182 ? -1.986 -0.212 0.809 1.00 98.50 182 ILE A CA 1
ATOM 1416 C C . ILE A 1 182 ? -1.589 -1.694 0.759 1.00 98.50 182 ILE A C 1
ATOM 1418 O O . ILE A 1 182 ? -1.229 -2.250 1.793 1.00 98.50 182 ILE A O 1
ATOM 1422 N N . GLY A 1 183 ? -1.598 -2.324 -0.420 1.00 96.62 183 GLY A N 1
ATOM 1423 C CA . GLY A 1 183 ? -1.103 -3.689 -0.624 1.00 96.62 183 GLY A CA 1
ATOM 1424 C C . GLY A 1 183 ? 0.336 -3.862 -0.141 1.00 96.62 183 GLY A C 1
ATOM 1425 O O . GLY A 1 183 ? 0.603 -4.764 0.656 1.00 96.62 183 GLY A O 1
ATOM 1426 N N . HIS A 1 184 ? 1.234 -2.945 -0.513 1.00 95.62 184 HIS A N 1
ATOM 1427 C CA . HIS A 1 184 ? 2.588 -2.905 0.046 1.00 95.62 184 HIS A CA 1
ATOM 1428 C C . HIS A 1 184 ? 2.573 -2.791 1.571 1.00 95.62 184 HIS A C 1
ATOM 1430 O O . HIS A 1 184 ? 3.158 -3.635 2.249 1.00 95.62 184 HIS A O 1
ATOM 1436 N N . ALA A 1 185 ? 1.834 -1.837 2.142 1.00 96.44 185 ALA A N 1
ATOM 1437 C CA . ALA A 1 185 ? 1.775 -1.664 3.596 1.00 96.44 185 ALA A CA 1
ATOM 1438 C C . ALA A 1 185 ? 1.211 -2.890 4.346 1.00 96.44 185 ALA A C 1
ATOM 1440 O O . ALA A 1 185 ? 1.493 -3.067 5.532 1.00 96.44 185 ALA A O 1
ATOM 1441 N N . LEU A 1 186 ? 0.439 -3.746 3.671 1.00 93.62 186 LEU A N 1
ATOM 1442 C CA . LEU A 1 186 ? -0.065 -5.023 4.188 1.00 93.62 186 LEU A CA 1
ATOM 1443 C C . LEU A 1 186 ? 0.915 -6.194 4.004 1.00 93.62 186 LEU A C 1
ATOM 1445 O O . LEU A 1 186 ? 0.713 -7.257 4.588 1.00 93.62 186 LEU A O 1
ATOM 1449 N N . GLY A 1 187 ? 1.993 -6.002 3.245 1.00 88.56 187 GLY A N 1
ATOM 1450 C CA . GLY A 1 187 ? 3.064 -6.980 3.067 1.00 88.56 187 GLY A CA 1
ATOM 1451 C C . GLY A 1 187 ? 3.176 -7.570 1.662 1.00 88.56 187 GLY A C 1
ATOM 1452 O O . GLY A 1 187 ? 3.981 -8.482 1.477 1.00 88.56 187 GLY A O 1
ATOM 1453 N N . LEU A 1 188 ? 2.397 -7.089 0.687 1.00 89.12 188 LEU A N 1
ATOM 1454 C CA . LEU A 1 188 ? 2.489 -7.564 -0.694 1.00 89.12 188 LEU A CA 1
ATOM 1455 C C . LEU A 1 188 ? 3.692 -6.956 -1.414 1.00 89.12 188 LEU A C 1
ATOM 1457 O O . LEU A 1 188 ? 4.006 -5.775 -1.265 1.00 89.12 188 LEU A O 1
ATOM 1461 N N . TRP A 1 189 ? 4.337 -7.780 -2.229 1.00 87.62 189 TRP A N 1
ATOM 1462 C CA . TRP A 1 189 ? 5.375 -7.372 -3.169 1.00 87.62 189 TRP A CA 1
ATOM 1463 C C . TRP A 1 189 ? 4.800 -7.311 -4.575 1.00 87.62 189 TRP A C 1
ATOM 1465 O O . TRP A 1 189 ? 3.651 -7.690 -4.801 1.00 87.62 189 TRP A O 1
ATOM 1475 N N . HIS A 1 190 ? 5.605 -6.847 -5.522 1.00 91.94 190 HIS A N 1
ATOM 1476 C CA . HIS A 1 190 ? 5.211 -6.897 -6.913 1.00 91.94 190 HIS A CA 1
ATOM 1477 C C . HIS A 1 190 ? 5.138 -8.324 -7.462 1.00 91.94 190 HIS A C 1
ATOM 1479 O O . HIS A 1 190 ? 6.045 -9.134 -7.256 1.00 91.94 190 HIS A O 1
ATOM 1485 N N . GLU A 1 191 ? 4.103 -8.592 -8.258 1.00 91.38 191 GLU A N 1
ATOM 1486 C CA . GLU A 1 191 ? 3.885 -9.901 -8.886 1.00 91.38 191 GLU A CA 1
ATOM 1487 C C . GLU A 1 191 ? 4.994 -10.226 -9.904 1.00 91.38 191 GLU A C 1
ATOM 1489 O O . GLU A 1 191 ? 5.494 -11.349 -9.955 1.00 91.38 191 GLU A O 1
ATOM 1494 N N . GLN A 1 192 ? 5.475 -9.226 -10.662 1.00 91.12 192 GLN A N 1
ATOM 1495 C CA . GLN A 1 192 ? 6.566 -9.427 -11.626 1.00 91.12 192 GLN A CA 1
ATOM 1496 C C . GLN A 1 192 ? 7.945 -9.618 -10.977 1.00 91.12 192 GLN A C 1
ATOM 1498 O O . GLN A 1 192 ? 8.940 -9.697 -11.694 1.00 91.12 192 GLN A O 1
ATOM 1503 N N . SER A 1 193 ? 8.049 -9.667 -9.651 1.00 88.19 193 SER A N 1
ATOM 1504 C CA . SER A 1 193 ? 9.317 -9.908 -8.945 1.00 88.19 193 SER A CA 1
ATOM 1505 C C . SER A 1 193 ? 9.424 -11.319 -8.359 1.00 88.19 193 SER A C 1
ATOM 1507 O O . SER A 1 193 ? 10.467 -11.659 -7.786 1.00 88.19 193 SER A O 1
ATOM 1509 N N . ARG A 1 194 ? 8.387 -12.150 -8.554 1.00 85.38 194 ARG A N 1
ATOM 1510 C CA . ARG A 1 194 ? 8.369 -13.581 -8.215 1.00 85.38 194 ARG A CA 1
ATOM 1511 C C . ARG A 1 194 ? 9.512 -14.350 -8.879 1.00 85.38 194 ARG A C 1
ATOM 1513 O O . ARG A 1 194 ? 9.936 -14.027 -9.996 1.00 85.38 194 ARG A O 1
ATOM 1520 N N . GLU A 1 195 ? 9.980 -15.406 -8.219 1.00 82.94 195 GLU A N 1
ATOM 1521 C CA . GLU A 1 195 ? 11.021 -16.302 -8.740 1.00 82.94 195 GLU A CA 1
ATOM 1522 C C . GLU A 1 195 ? 10.553 -17.093 -9.974 1.00 82.94 195 GLU A C 1
ATOM 1524 O O . GLU A 1 195 ? 11.331 -17.333 -10.900 1.00 82.94 195 GLU A O 1
ATOM 1529 N N . ASP A 1 196 ? 9.270 -17.447 -10.048 1.00 84.81 196 ASP A N 1
ATOM 1530 C CA . ASP A 1 196 ? 8.706 -18.217 -11.158 1.00 84.81 196 ASP A CA 1
ATOM 1531 C C . ASP A 1 196 ? 8.268 -17.370 -12.368 1.00 84.81 196 ASP A C 1
ATOM 1533 O O . ASP A 1 196 ? 7.890 -17.937 -13.402 1.00 84.81 196 ASP A O 1
ATOM 1537 N N . ARG A 1 197 ? 8.364 -16.032 -12.294 1.00 90.94 197 ARG A N 1
ATOM 1538 C CA . ARG A 1 197 ? 7.787 -15.107 -13.290 1.00 90.94 197 ARG A CA 1
ATOM 1539 C C . ARG A 1 197 ? 8.213 -15.390 -14.732 1.00 90.94 197 ARG A C 1
ATOM 1541 O O . ARG A 1 197 ? 7.427 -15.174 -15.647 1.00 90.94 197 ARG A O 1
ATOM 1548 N N . ASP A 1 198 ? 9.438 -15.869 -14.962 1.00 91.56 198 ASP A N 1
ATOM 1549 C CA . ASP A 1 198 ? 9.990 -16.059 -16.312 1.00 91.56 198 ASP A CA 1
ATOM 1550 C C . ASP A 1 198 ? 9.308 -17.240 -17.041 1.00 91.56 198 ASP A C 1
ATOM 1552 O O . ASP A 1 198 ? 9.458 -17.415 -18.251 1.00 91.56 198 ASP A O 1
ATOM 1556 N N . ARG A 1 199 ? 8.490 -18.034 -16.329 1.00 92.00 199 ARG A N 1
ATOM 1557 C CA . ARG A 1 199 ? 7.555 -19.012 -16.917 1.00 92.00 199 ARG A CA 1
ATOM 1558 C C . ARG A 1 199 ? 6.275 -18.362 -17.455 1.00 92.00 199 ARG A C 1
ATOM 1560 O O . ARG A 1 199 ? 5.547 -18.984 -18.229 1.00 92.00 199 ARG A O 1
ATOM 1567 N N . HIS A 1 200 ? 5.990 -17.132 -17.039 1.00 92.81 200 HIS A N 1
ATOM 1568 C CA . HIS A 1 200 ? 4.714 -16.446 -17.222 1.00 92.81 200 HIS A CA 1
ATOM 1569 C C . HIS A 1 200 ? 4.828 -15.187 -18.079 1.00 92.81 200 HIS A C 1
ATOM 1571 O O . HIS A 1 200 ? 3.927 -14.915 -18.884 1.00 92.81 200 HIS A O 1
ATOM 1577 N N . ILE A 1 201 ? 5.924 -14.446 -17.934 1.00 95.12 201 ILE A N 1
ATOM 1578 C CA . ILE A 1 201 ? 6.219 -13.195 -18.627 1.00 95.12 201 ILE A CA 1
ATOM 1579 C C . ILE A 1 201 ? 7.633 -13.211 -19.218 1.00 95.12 201 ILE A C 1
ATOM 1581 O O . ILE A 1 201 ? 8.480 -14.015 -18.845 1.00 95.12 201 ILE A O 1
ATOM 1585 N N . GLN A 1 202 ? 7.882 -12.300 -20.153 1.00 96.00 202 GLN A N 1
ATOM 1586 C CA . GLN A 1 202 ? 9.190 -12.033 -20.734 1.00 96.00 202 GLN A CA 1
ATOM 1587 C C . GLN A 1 202 ? 9.556 -10.568 -20.498 1.00 96.00 202 GLN A C 1
ATOM 1589 O O . GLN A 1 202 ? 8.783 -9.670 -20.845 1.00 96.00 202 GLN A O 1
ATOM 1594 N N . ILE A 1 203 ? 10.754 -10.345 -19.954 1.00 96.75 203 ILE A N 1
ATOM 1595 C CA . ILE A 1 203 ? 11.336 -9.014 -19.780 1.00 96.75 203 ILE A CA 1
ATOM 1596 C C . ILE A 1 203 ? 12.122 -8.620 -21.036 1.00 96.75 203 ILE A C 1
ATOM 1598 O O . ILE A 1 203 ? 13.046 -9.315 -21.463 1.00 96.75 203 ILE A O 1
ATOM 1602 N N . HIS A 1 204 ? 11.775 -7.473 -21.616 1.00 96.81 204 HIS A N 1
ATOM 1603 C CA . HIS A 1 204 ? 12.452 -6.867 -22.764 1.00 96.81 204 HIS A CA 1
ATOM 1604 C C . HIS A 1 204 ? 13.485 -5.856 -22.286 1.00 96.81 204 HIS A C 1
ATOM 1606 O O . HIS A 1 204 ? 13.288 -4.644 -22.386 1.00 96.81 204 HIS A O 1
ATOM 1612 N N . TRP A 1 205 ? 14.606 -6.361 -21.775 1.00 96.81 205 TRP A N 1
ATOM 1613 C CA . TRP A 1 205 ? 15.697 -5.564 -21.204 1.00 96.81 205 TRP A CA 1
ATOM 1614 C C . TRP A 1 205 ? 16.160 -4.409 -22.101 1.00 96.81 205 TRP A C 1
ATOM 1616 O O . TRP A 1 205 ? 16.459 -3.315 -21.629 1.00 96.81 205 TRP A O 1
ATOM 1626 N N . GLN A 1 206 ? 16.153 -4.618 -23.417 1.00 97.25 206 GLN A N 1
ATOM 1627 C CA . GLN A 1 206 ? 16.516 -3.616 -24.414 1.00 97.25 206 GLN A CA 1
ATOM 1628 C C . GLN A 1 206 ? 15.589 -2.392 -24.441 1.00 97.25 206 GLN A C 1
ATOM 1630 O O . GLN A 1 206 ? 16.025 -1.338 -24.906 1.00 97.25 206 GLN A O 1
ATOM 1635 N N . ASN A 1 207 ? 14.349 -2.505 -23.956 1.00 96.88 207 ASN A N 1
ATOM 1636 C CA . ASN A 1 207 ? 13.364 -1.419 -23.911 1.00 96.88 207 ASN A CA 1
ATOM 1637 C C . ASN A 1 207 ? 13.398 -0.642 -22.586 1.00 96.88 207 ASN A C 1
ATOM 1639 O O . ASN A 1 207 ? 12.833 0.447 -22.513 1.00 96.88 207 ASN A O 1
ATOM 1643 N N . ILE A 1 208 ? 14.084 -1.156 -21.562 1.00 95.62 208 ILE A N 1
ATOM 1644 C CA . ILE A 1 208 ? 14.143 -0.543 -20.231 1.00 95.62 208 ILE A CA 1
ATOM 1645 C C . ILE A 1 208 ? 15.169 0.602 -20.225 1.00 95.62 208 ILE A C 1
ATOM 1647 O O . ILE A 1 208 ? 16.224 0.527 -20.874 1.00 95.62 208 ILE A O 1
ATOM 1651 N N . GLU A 1 209 ? 14.843 1.682 -19.516 1.00 93.06 209 GLU A N 1
ATOM 1652 C CA . GLU 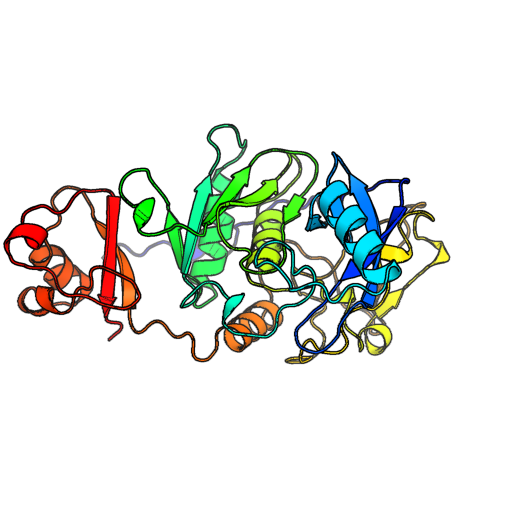A 1 209 ? 15.779 2.752 -19.154 1.00 93.06 209 GLU A CA 1
ATOM 1653 C C . GLU A 1 209 ? 16.980 2.171 -18.390 1.00 93.06 209 GLU A C 1
ATOM 1655 O O . GLU A 1 209 ? 16.824 1.378 -17.464 1.00 93.06 209 GLU A O 1
ATOM 1660 N N . SER A 1 210 ? 18.207 2.529 -18.782 1.00 92.81 210 SER A N 1
ATOM 1661 C CA . SER A 1 210 ? 19.416 1.855 -18.280 1.00 92.81 210 SER A CA 1
ATOM 1662 C C . SER A 1 210 ? 19.595 1.960 -16.763 1.00 92.81 210 SER A C 1
ATOM 1664 O O . SER A 1 210 ? 20.087 1.016 -16.151 1.00 92.81 210 SER A O 1
ATOM 1666 N N . SER A 1 211 ? 19.175 3.073 -16.157 1.00 90.00 211 SER A N 1
ATOM 1667 C CA . SER A 1 211 ? 19.205 3.292 -14.707 1.00 90.00 211 SER A CA 1
ATOM 1668 C C . SER A 1 211 ? 18.128 2.501 -13.951 1.00 90.00 211 SER A C 1
ATOM 1670 O O . SER A 1 211 ? 18.254 2.316 -12.746 1.00 90.00 211 SER A O 1
ATOM 1672 N N . HIS A 1 212 ? 17.118 1.941 -14.623 1.00 92.19 212 HIS A N 1
ATOM 1673 C CA . HIS A 1 212 ? 15.973 1.265 -13.985 1.00 92.19 212 HIS A CA 1
ATOM 1674 C C . HIS A 1 212 ? 15.902 -0.238 -14.255 1.00 92.19 212 HIS A C 1
ATOM 1676 O O . HIS A 1 212 ? 14.956 -0.891 -13.824 1.00 92.19 212 HIS A O 1
ATOM 1682 N N . VAL A 1 213 ? 16.912 -0.814 -14.914 1.00 91.81 213 VAL A N 1
ATOM 1683 C CA . VAL A 1 213 ? 17.033 -2.269 -15.137 1.00 91.81 213 VAL A CA 1
ATOM 1684 C C . VAL A 1 213 ? 16.902 -3.051 -13.826 1.00 91.81 213 VAL A C 1
ATOM 1686 O O . VAL A 1 213 ? 16.261 -4.097 -13.789 1.00 91.81 213 VAL A O 1
ATOM 1689 N N . HIS A 1 214 ? 17.445 -2.511 -12.734 1.00 89.12 214 HIS A N 1
ATOM 1690 C CA . HIS A 1 214 ? 17.418 -3.158 -11.429 1.00 89.12 214 HIS A CA 1
ATOM 1691 C C . HIS A 1 214 ? 16.011 -3.367 -10.848 1.00 89.12 214 HIS A C 1
ATOM 1693 O O . HIS A 1 214 ? 15.822 -4.312 -10.091 1.00 89.12 214 HIS A O 1
ATOM 1699 N N . ASN A 1 215 ? 15.016 -2.565 -11.251 1.00 91.25 215 ASN A N 1
ATOM 1700 C CA . ASN A 1 215 ? 13.616 -2.718 -10.824 1.00 91.25 215 ASN A CA 1
ATOM 1701 C C . ASN A 1 215 ? 12.949 -3.987 -11.381 1.00 91.25 215 ASN A C 1
ATOM 1703 O O . ASN A 1 215 ? 11.817 -4.300 -11.031 1.00 91.25 215 ASN A O 1
ATOM 1707 N N . PHE A 1 216 ? 13.634 -4.699 -12.276 1.00 91.31 216 PHE A N 1
ATOM 1708 C CA . PHE A 1 216 ? 13.182 -5.958 -12.852 1.00 91.31 216 PHE A CA 1
ATOM 1709 C C . PHE A 1 216 ? 14.025 -7.133 -12.371 1.00 91.31 216 PHE A C 1
ATOM 1711 O O . PHE A 1 216 ? 13.873 -8.226 -12.897 1.00 91.31 216 PHE A O 1
ATOM 1718 N N . ASN A 1 217 ? 14.936 -6.978 -11.418 1.00 86.12 217 ASN A N 1
ATOM 1719 C CA . ASN A 1 217 ? 15.671 -8.124 -10.889 1.00 86.12 217 ASN A CA 1
ATOM 1720 C C . ASN A 1 217 ? 14.733 -9.015 -10.045 1.00 86.12 217 ASN A C 1
ATOM 1722 O O . ASN A 1 217 ? 13.819 -8.523 -9.391 1.00 86.12 217 ASN A O 1
ATOM 1726 N N . GLN A 1 218 ? 14.919 -10.339 -10.081 1.00 77.19 218 GLN A N 1
ATOM 1727 C CA . GLN A 1 218 ? 14.138 -11.251 -9.235 1.00 77.19 218 GLN A CA 1
ATOM 1728 C C . GLN A 1 218 ? 14.723 -11.260 -7.830 1.00 77.19 218 GLN A C 1
ATOM 1730 O O . GLN A 1 218 ? 15.915 -11.520 -7.636 1.00 77.19 218 GLN A O 1
ATOM 1735 N N . HIS A 1 219 ? 13.884 -10.983 -6.840 1.00 65.19 219 HIS A N 1
ATOM 1736 C CA . HIS A 1 219 ? 14.342 -10.811 -5.465 1.00 65.19 219 HIS A CA 1
ATOM 1737 C C . HIS A 1 219 ? 13.578 -11.658 -4.451 1.00 65.19 219 HIS A C 1
ATOM 1739 O O . HIS A 1 219 ? 14.051 -11.794 -3.322 1.00 65.19 219 HIS A O 1
ATOM 1745 N N . ILE A 1 220 ? 12.473 -12.283 -4.842 1.00 59.44 220 ILE A N 1
ATOM 1746 C CA . ILE A 1 220 ? 11.607 -13.029 -3.934 1.00 59.44 220 ILE A CA 1
ATOM 1747 C C . ILE A 1 220 ? 11.870 -14.518 -4.134 1.00 59.44 220 ILE A C 1
ATOM 1749 O O . ILE A 1 220 ? 11.357 -15.085 -5.084 1.00 59.44 220 ILE A O 1
ATOM 1753 N N . THR A 1 221 ? 12.692 -15.122 -3.273 1.00 51.12 221 THR A N 1
ATOM 1754 C CA . THR A 1 221 ? 12.914 -16.585 -3.226 1.00 51.12 221 THR A CA 1
ATOM 1755 C C . THR A 1 221 ? 11.991 -17.294 -2.231 1.00 51.12 221 THR A C 1
ATOM 1757 O O . THR A 1 221 ? 11.825 -18.501 -2.305 1.00 51.12 221 THR A O 1
ATOM 1760 N N . ASP A 1 222 ? 11.387 -16.551 -1.295 1.00 49.12 222 ASP A N 1
ATOM 1761 C CA . ASP A 1 222 ? 10.677 -17.128 -0.138 1.00 49.12 222 ASP A CA 1
ATOM 1762 C C . ASP A 1 222 ? 9.316 -16.472 0.140 1.00 49.12 222 ASP A C 1
ATOM 1764 O O . ASP A 1 222 ? 8.727 -16.646 1.208 1.00 49.12 222 ASP A O 1
ATOM 1768 N N . GLY A 1 223 ? 8.795 -15.702 -0.816 1.00 44.53 223 GLY A N 1
ATOM 1769 C CA . GLY A 1 223 ? 7.357 -15.495 -0.862 1.00 44.53 223 GLY A CA 1
ATOM 1770 C C . GLY A 1 223 ? 6.798 -16.826 -1.314 1.00 44.53 223 GLY A C 1
ATOM 1771 O O . GLY A 1 223 ? 7.028 -17.177 -2.464 1.00 44.53 223 GLY A O 1
ATOM 1772 N N . ASP A 1 224 ? 6.164 -17.588 -0.418 1.00 46.19 224 ASP A N 1
ATOM 1773 C CA . ASP A 1 224 ? 5.333 -18.720 -0.829 1.00 46.19 224 ASP A CA 1
ATOM 1774 C C . ASP A 1 224 ? 4.566 -18.244 -2.064 1.00 46.19 224 ASP A C 1
ATOM 1776 O O . ASP A 1 224 ? 3.781 -17.298 -1.943 1.00 46.19 224 ASP A O 1
ATOM 1780 N N . ASP A 1 225 ? 4.861 -18.823 -3.236 1.00 54.09 225 ASP A N 1
ATOM 1781 C CA . ASP A 1 225 ? 4.111 -18.656 -4.482 1.00 54.09 225 ASP A CA 1
ATOM 1782 C C . ASP A 1 225 ? 2.718 -19.233 -4.206 1.00 54.09 225 ASP A C 1
ATOM 1784 O O . ASP A 1 225 ? 2.345 -20.343 -4.600 1.00 54.09 225 ASP A O 1
ATOM 1788 N N . HIS A 1 226 ? 1.980 -18.521 -3.364 1.00 53.53 226 HIS A N 1
ATOM 1789 C CA . HIS A 1 226 ? 0.737 -18.946 -2.794 1.00 53.53 226 HIS A CA 1
ATOM 1790 C C . HIS A 1 226 ? -0.273 -18.698 -3.897 1.00 53.53 226 HIS A C 1
ATOM 1792 O O . HIS A 1 226 ? -0.817 -17.607 -4.035 1.00 53.53 226 HIS A O 1
ATOM 1798 N N . ALA A 1 227 ? -0.472 -19.749 -4.689 1.00 65.94 227 ALA A N 1
ATOM 1799 C CA . ALA A 1 227 ? -1.247 -19.795 -5.919 1.00 65.94 227 ALA A CA 1
ATOM 1800 C C . ALA A 1 227 ? -0.476 -19.448 -7.206 1.00 65.94 227 ALA A C 1
ATOM 1802 O O . ALA A 1 227 ? 0.689 -19.047 -7.239 1.00 65.94 227 ALA A O 1
ATOM 1803 N N . SER A 1 228 ? -1.158 -19.723 -8.316 1.00 83.88 228 SER A N 1
ATOM 1804 C CA . SER A 1 228 ? -0.663 -19.481 -9.668 1.00 83.88 228 SER A CA 1
ATOM 1805 C C . SER A 1 228 ? -0.356 -18.001 -9.895 1.00 83.88 228 SER A C 1
ATOM 1807 O O . SER A 1 228 ? -1.002 -17.146 -9.300 1.00 83.88 228 SER A O 1
ATOM 1809 N N . TYR A 1 229 ? 0.584 -17.721 -10.796 1.00 89.12 229 TYR A N 1
ATOM 1810 C CA . TYR A 1 229 ? 0.913 -16.364 -11.234 1.00 89.12 229 TYR A CA 1
ATOM 1811 C C . TYR A 1 229 ? -0.330 -15.567 -11.653 1.00 89.12 229 TYR A C 1
ATOM 1813 O O . TYR A 1 229 ? -1.085 -16.006 -12.533 1.00 89.12 229 TYR A O 1
ATOM 1821 N N . ASP A 1 230 ? -0.528 -14.397 -11.045 1.00 91.81 230 ASP A N 1
ATOM 1822 C CA . ASP A 1 230 ? -1.712 -13.565 -11.243 1.00 91.81 230 ASP A CA 1
ATOM 1823 C C . ASP A 1 230 ? -1.415 -12.361 -12.147 1.00 91.81 230 ASP A C 1
ATOM 1825 O O . ASP A 1 230 ? -1.044 -11.272 -11.713 1.00 91.81 230 ASP A O 1
ATOM 1829 N N . TYR A 1 231 ? -1.626 -12.549 -13.451 1.00 93.12 231 TYR A N 1
ATOM 1830 C CA . TYR A 1 231 ? -1.486 -11.483 -14.450 1.00 93.12 231 TYR A CA 1
ATOM 1831 C C . TYR A 1 231 ? -2.369 -10.257 -14.163 1.00 93.12 231 TYR A C 1
ATOM 1833 O O . TYR A 1 231 ? -1.998 -9.140 -14.527 1.00 93.12 231 TYR A O 1
ATOM 1841 N N . ASP A 1 232 ? -3.518 -10.461 -13.512 1.00 92.75 232 ASP A N 1
ATOM 1842 C CA . ASP A 1 232 ? -4.470 -9.406 -13.178 1.00 92.75 232 ASP A CA 1
ATOM 1843 C C . ASP A 1 232 ? -4.206 -8.811 -11.785 1.00 92.75 232 ASP A C 1
ATOM 1845 O O . ASP A 1 232 ? -4.961 -7.935 -11.359 1.00 92.75 232 ASP A O 1
ATOM 1849 N N . SER A 1 233 ? -3.144 -9.223 -11.078 1.00 94.50 233 SER A N 1
ATOM 1850 C CA . SER A 1 233 ? -2.781 -8.650 -9.778 1.00 94.50 233 SER A CA 1
ATOM 1851 C C . SER A 1 233 ? -2.627 -7.134 -9.865 1.00 94.50 233 SER A C 1
ATOM 1853 O O . SER A 1 233 ? -1.980 -6.593 -10.772 1.00 94.50 233 SER A O 1
ATOM 1855 N N . ILE A 1 234 ? -3.183 -6.426 -8.877 1.00 94.88 234 ILE A N 1
ATOM 1856 C CA . ILE A 1 234 ? -2.967 -4.982 -8.756 1.00 94.88 234 ILE A CA 1
ATOM 1857 C C . ILE A 1 234 ? -1.502 -4.658 -8.435 1.00 94.88 234 ILE A C 1
ATOM 1859 O O . ILE A 1 234 ? -1.059 -3.531 -8.656 1.00 94.88 234 ILE A O 1
ATOM 1863 N N . MET A 1 235 ? -0.740 -5.646 -7.958 1.00 94.50 235 MET A N 1
ATOM 1864 C CA . MET A 1 235 ? 0.692 -5.568 -7.683 1.00 94.50 235 MET A CA 1
ATOM 1865 C C . MET A 1 235 ? 1.553 -5.881 -8.915 1.00 94.50 235 MET A C 1
ATOM 1867 O O . MET A 1 235 ? 2.775 -5.866 -8.822 1.00 94.50 235 MET A O 1
ATOM 1871 N N . HIS A 1 236 ? 0.965 -6.155 -10.081 1.00 94.62 236 HIS A N 1
ATOM 1872 C CA . HIS A 1 236 ? 1.730 -6.365 -11.308 1.00 94.62 236 HIS A CA 1
ATOM 1873 C C . HIS A 1 236 ? 2.070 -5.024 -11.985 1.00 94.62 236 HIS A C 1
ATOM 1875 O O . HIS A 1 236 ? 1.232 -4.120 -12.094 1.00 94.62 236 HIS A O 1
ATOM 1881 N N . TYR A 1 237 ? 3.289 -4.886 -12.505 1.00 94.44 237 TYR A N 1
ATOM 1882 C CA . TYR A 1 237 ? 3.670 -3.773 -13.382 1.00 94.44 237 TYR A CA 1
ATOM 1883 C C . TYR A 1 237 ? 2.887 -3.739 -14.698 1.00 94.44 237 TYR A C 1
ATOM 1885 O O . TYR A 1 237 ? 2.516 -4.775 -15.256 1.00 94.44 237 TYR A O 1
ATOM 1893 N N . GLY A 1 238 ? 2.694 -2.530 -15.231 1.00 93.62 238 GLY A N 1
ATOM 1894 C CA . GLY A 1 238 ? 2.222 -2.315 -16.595 1.00 93.62 238 GLY A CA 1
ATOM 1895 C C . GLY A 1 238 ? 3.239 -2.742 -17.649 1.00 93.62 238 GLY A C 1
ATOM 1896 O O . GLY A 1 238 ? 4.448 -2.752 -17.420 1.00 93.62 238 GLY A O 1
ATOM 1897 N N . ALA A 1 239 ? 2.742 -3.047 -18.850 1.00 94.50 239 ALA A N 1
ATOM 1898 C CA . ALA A 1 239 ? 3.566 -3.531 -19.957 1.00 94.50 239 ALA A CA 1
ATOM 1899 C C . ALA A 1 239 ? 4.699 -2.571 -20.358 1.00 94.50 239 ALA A C 1
ATOM 1901 O O . ALA A 1 239 ? 5.693 -3.025 -20.905 1.00 94.50 239 ALA A O 1
ATOM 1902 N N . THR A 1 240 ? 4.564 -1.265 -20.103 1.00 94.12 240 THR A N 1
ATOM 1903 C CA . THR A 1 240 ? 5.533 -0.218 -20.479 1.00 94.12 240 THR A CA 1
ATOM 1904 C C . THR A 1 240 ? 6.265 0.395 -19.280 1.00 94.12 240 THR A C 1
ATOM 1906 O O . THR A 1 240 ? 6.839 1.481 -19.409 1.00 94.12 240 THR A O 1
ATOM 1909 N N . ALA A 1 241 ? 6.237 -0.252 -18.109 1.00 93.38 241 ALA A N 1
ATOM 1910 C CA . ALA A 1 241 ? 6.933 0.231 -16.915 1.00 93.38 241 ALA A CA 1
ATOM 1911 C C . ALA A 1 241 ? 8.420 0.492 -17.225 1.00 93.38 241 ALA A C 1
ATOM 1913 O O . ALA A 1 241 ? 9.079 -0.350 -17.831 1.00 93.38 241 ALA A O 1
ATOM 1914 N N . PHE A 1 242 ? 8.938 1.671 -16.857 1.00 94.00 242 PHE A N 1
ATOM 1915 C CA . PHE A 1 242 ? 10.327 2.109 -17.121 1.00 94.00 242 PHE A CA 1
ATOM 1916 C C . PHE A 1 242 ? 10.798 1.997 -18.586 1.00 94.00 242 PHE A C 1
ATOM 1918 O O . PHE A 1 242 ? 11.985 1.809 -18.861 1.00 94.00 242 PHE A O 1
ATOM 1925 N N . SER A 1 243 ? 9.873 2.078 -19.544 1.00 94.88 243 SER A N 1
ATOM 1926 C CA . SER A 1 243 ? 10.213 2.025 -20.963 1.00 94.88 243 SER A CA 1
ATOM 1927 C C . SER A 1 243 ? 10.907 3.308 -21.432 1.00 94.88 243 SER A C 1
ATOM 1929 O O . SER A 1 243 ? 10.322 4.388 -21.364 1.00 94.88 243 SER A O 1
ATOM 1931 N N . LYS A 1 244 ? 12.062 3.182 -22.095 1.00 93.88 244 LYS A N 1
ATOM 1932 C CA . LYS A 1 244 ? 12.778 4.320 -22.709 1.00 93.88 244 LYS A CA 1
ATOM 1933 C C . LYS A 1 244 ? 12.276 4.726 -24.098 1.00 93.88 244 LYS A C 1
ATOM 1935 O O . LYS A 1 244 ? 12.638 5.782 -24.602 1.00 93.88 244 LYS A O 1
ATOM 1940 N N . ASN A 1 245 ? 11.498 3.869 -24.760 1.00 94.38 245 ASN A N 1
ATOM 1941 C CA . ASN A 1 245 ? 11.096 4.026 -26.167 1.00 94.38 245 ASN A CA 1
ATOM 1942 C C . ASN A 1 245 ? 9.582 3.846 -26.403 1.00 94.38 245 ASN A C 1
ATOM 1944 O O . ASN A 1 245 ? 9.153 3.645 -27.538 1.00 94.38 245 ASN A O 1
ATOM 1948 N N . GLY A 1 246 ? 8.782 3.886 -25.334 1.00 92.06 246 GLY A N 1
ATOM 1949 C CA . GLY A 1 246 ? 7.346 3.580 -25.343 1.00 92.06 246 GLY A CA 1
ATOM 1950 C C . GLY A 1 246 ? 6.966 2.145 -25.742 1.00 92.06 246 GLY A C 1
ATOM 1951 O O . GLY A 1 246 ? 5.778 1.876 -25.904 1.00 92.06 246 GLY A O 1
ATOM 1952 N N . GLN A 1 247 ? 7.928 1.235 -25.932 1.00 95.50 247 GLN A N 1
ATOM 1953 C CA . GLN A 1 247 ? 7.659 -0.166 -26.263 1.00 95.50 247 GLN A CA 1
ATOM 1954 C C . GLN A 1 247 ? 7.474 -1.000 -24.988 1.00 95.50 247 GLN A C 1
ATOM 1956 O O . GLN A 1 247 ? 7.966 -0.620 -23.925 1.00 95.50 247 GLN A O 1
ATOM 1961 N N . PRO A 1 248 ? 6.802 -2.162 -25.064 1.00 94.69 248 PRO A N 1
ATOM 1962 C CA . PRO A 1 248 ? 6.650 -3.021 -23.900 1.00 94.69 248 PRO A CA 1
ATOM 1963 C C . PRO A 1 248 ? 8.001 -3.448 -23.307 1.00 94.69 248 PRO A C 1
ATOM 1965 O O . PRO A 1 248 ? 8.862 -3.976 -24.013 1.00 94.69 248 PRO A O 1
ATOM 1968 N N . THR A 1 249 ? 8.179 -3.243 -22.006 1.00 96.50 249 THR A N 1
ATOM 1969 C CA . THR A 1 249 ? 9.249 -3.825 -21.187 1.00 96.50 249 THR A CA 1
ATOM 1970 C C . THR A 1 249 ? 8.852 -5.193 -20.643 1.00 96.50 249 THR A C 1
ATOM 1972 O O . THR A 1 249 ? 9.731 -6.005 -20.373 1.00 96.50 249 THR A O 1
ATOM 1975 N N . ILE A 1 250 ? 7.549 -5.486 -20.558 1.00 96.00 250 ILE A N 1
ATOM 1976 C CA . ILE A 1 250 ? 7.008 -6.790 -20.160 1.00 96.00 250 ILE A CA 1
ATOM 1977 C C . ILE A 1 250 ? 5.978 -7.258 -21.191 1.00 96.00 250 ILE A C 1
ATOM 1979 O O . ILE A 1 250 ? 5.067 -6.514 -21.558 1.00 96.00 250 ILE A O 1
ATOM 1983 N N . THR A 1 251 ? 6.079 -8.515 -21.621 1.00 95.50 251 THR A N 1
ATOM 1984 C CA . THR A 1 251 ? 5.017 -9.211 -22.370 1.00 95.50 251 THR A CA 1
ATOM 1985 C C . THR A 1 251 ? 4.673 -10.535 -21.709 1.00 95.50 251 THR A C 1
ATOM 1987 O O . THR A 1 251 ? 5.539 -11.172 -21.119 1.00 95.50 251 THR A O 1
ATOM 1990 N N . THR A 1 252 ? 3.434 -10.996 -21.838 1.00 95.75 252 THR A N 1
ATOM 1991 C CA . THR A 1 252 ? 3.031 -12.313 -21.332 1.00 95.75 252 THR A CA 1
ATOM 1992 C C . THR A 1 252 ? 3.485 -13.421 -22.284 1.00 95.75 252 THR A C 1
ATOM 1994 O O . THR A 1 252 ? 3.404 -13.271 -23.502 1.00 95.75 252 THR A O 1
ATOM 1997 N N . VAL A 1 253 ? 3.946 -14.551 -21.739 1.00 93.81 253 VAL A N 1
ATOM 1998 C CA . VAL A 1 253 ? 4.324 -15.735 -22.538 1.00 93.81 253 VAL A CA 1
ATOM 1999 C C . VAL A 1 253 ? 3.089 -16.346 -23.200 1.00 93.81 253 VAL A C 1
ATOM 2001 O O . VAL A 1 253 ? 3.113 -16.715 -24.372 1.00 93.81 253 VAL A O 1
ATOM 2004 N N . SER A 1 254 ? 1.980 -16.418 -22.457 1.00 86.56 254 SER A N 1
ATOM 2005 C CA . SER A 1 254 ? 0.686 -16.810 -23.014 1.00 86.56 254 SER A CA 1
ATOM 2006 C C . SER A 1 254 ? 0.014 -15.609 -23.691 1.00 86.56 254 SER A C 1
ATOM 2008 O O . SER A 1 254 ? -0.146 -14.569 -23.043 1.00 86.56 254 SER A O 1
ATOM 2010 N N . PRO A 1 255 ? -0.408 -15.717 -24.963 1.00 80.56 255 PRO A N 1
ATOM 2011 C CA . PRO A 1 255 ? -1.039 -14.612 -25.675 1.00 80.56 255 PRO A CA 1
ATOM 2012 C C . PRO A 1 255 ? -2.409 -14.257 -25.079 1.00 80.56 255 PRO A C 1
ATOM 2014 O O . PRO A 1 255 ? -3.138 -15.121 -24.592 1.00 80.56 255 PRO A O 1
ATOM 2017 N N . GLY A 1 256 ? -2.777 -12.975 -25.153 1.00 78.69 256 GLY A N 1
ATOM 2018 C CA . GLY A 1 256 ? -4.108 -12.483 -24.772 1.00 78.69 256 GLY A CA 1
ATOM 2019 C C . GLY A 1 256 ? -4.321 -12.230 -23.276 1.00 78.69 256 GLY A C 1
ATOM 2020 O O . GLY A 1 256 ? -5.443 -11.932 -22.876 1.00 78.69 256 GLY A O 1
ATOM 2021 N N . LYS A 1 257 ? -3.275 -12.330 -22.450 1.00 88.62 257 LYS A N 1
ATOM 2022 C CA . LYS A 1 257 ? -3.313 -11.928 -21.039 1.00 88.62 257 LYS A CA 1
ATOM 2023 C C . LYS A 1 257 ? -2.940 -10.447 -20.912 1.00 88.62 257 LYS A C 1
ATOM 2025 O O . LYS A 1 257 ? -1.955 -10.006 -21.498 1.00 88.62 257 LYS A O 1
ATOM 2030 N N . SER A 1 258 ? -3.748 -9.679 -20.188 1.00 90.00 258 SER A N 1
ATOM 2031 C CA . SER A 1 258 ? -3.445 -8.287 -19.840 1.00 90.00 258 SER A CA 1
ATOM 2032 C C . SER A 1 258 ? -2.693 -8.235 -18.510 1.00 90.00 258 SER A C 1
ATOM 2034 O O . SER A 1 258 ? -2.826 -9.149 -17.708 1.00 90.00 258 SER A O 1
ATOM 2036 N N . ILE A 1 259 ? -1.885 -7.192 -18.310 1.00 93.81 259 ILE A N 1
ATOM 2037 C CA . ILE A 1 259 ? -1.105 -6.966 -17.085 1.00 93.81 259 ILE A CA 1
ATOM 2038 C C . ILE A 1 259 ? -1.135 -5.488 -16.694 1.00 93.81 259 ILE A C 1
ATOM 2040 O O . ILE A 1 259 ? -1.325 -4.621 -17.552 1.00 93.81 259 ILE A O 1
ATOM 2044 N N . GLY A 1 260 ? -0.913 -5.210 -15.408 1.00 93.00 260 GLY A N 1
ATOM 2045 C CA . GLY A 1 260 ? -0.779 -3.850 -14.877 1.00 93.00 260 GLY A CA 1
ATOM 2046 C C . GLY A 1 260 ? -2.085 -3.085 -14.724 1.00 93.00 260 GLY A C 1
ATOM 2047 O O . GLY A 1 260 ? -2.113 -1.864 -14.851 1.00 93.00 260 GLY A O 1
ATOM 2048 N N . GLN A 1 261 ? -3.184 -3.795 -14.478 1.00 93.38 261 GLN A N 1
ATOM 2049 C CA . GLN A 1 261 ? -4.449 -3.150 -14.159 1.00 93.38 261 GLN A CA 1
ATOM 2050 C C . GLN A 1 261 ? -4.360 -2.396 -12.813 1.00 93.38 261 GLN A C 1
ATOM 2052 O O . GLN A 1 261 ? -3.633 -2.785 -11.897 1.00 93.38 261 GLN A O 1
ATOM 2057 N N . ARG A 1 262 ? -5.113 -1.296 -12.697 1.00 92.06 262 ARG A N 1
ATOM 2058 C CA . ARG A 1 262 ? -5.247 -0.475 -11.475 1.00 92.06 262 ARG A CA 1
ATOM 2059 C C . ARG A 1 262 ? -6.713 -0.272 -11.084 1.00 92.06 262 ARG A C 1
ATOM 2061 O O . ARG A 1 262 ? -7.082 0.772 -10.566 1.00 92.06 262 ARG A O 1
ATOM 2068 N N . LYS A 1 263 ? -7.570 -1.240 -11.394 1.00 91.19 263 LYS A N 1
ATOM 2069 C CA . LYS A 1 263 ? -9.022 -1.187 -11.184 1.00 91.19 263 LYS A CA 1
ATOM 2070 C C . LYS A 1 263 ? -9.457 -1.806 -9.866 1.00 91.19 263 LYS A C 1
ATOM 2072 O O . LYS A 1 263 ? -10.365 -1.284 -9.242 1.00 91.19 263 LYS A O 1
ATOM 2077 N N . SER A 1 264 ? -8.874 -2.924 -9.451 1.00 93.38 264 SER A N 1
ATOM 2078 C CA . SER A 1 264 ? -9.301 -3.612 -8.229 1.00 93.38 264 SER A CA 1
ATOM 2079 C C . SER A 1 264 ? -8.279 -4.648 -7.791 1.00 93.38 264 SER A C 1
ATOM 2081 O O . SER A 1 264 ? -7.439 -5.066 -8.575 1.00 93.38 264 SER A O 1
ATOM 2083 N N . LEU A 1 265 ? -8.396 -5.117 -6.552 1.00 95.25 265 LEU A N 1
ATOM 2084 C CA . LEU A 1 265 ? -7.768 -6.373 -6.137 1.00 95.25 265 LEU A CA 1
ATOM 2085 C C . LEU A 1 265 ? -8.242 -7.519 -7.039 1.00 95.25 265 LEU A C 1
ATOM 2087 O O . LEU A 1 265 ? -9.439 -7.646 -7.314 1.00 95.25 265 LEU A O 1
ATOM 2091 N N . SER A 1 266 ? -7.296 -8.332 -7.485 1.00 94.44 266 SER A N 1
ATOM 2092 C CA . SER A 1 266 ? -7.546 -9.617 -8.133 1.00 94.44 266 SER A CA 1
ATOM 2093 C C . SER A 1 266 ? -7.946 -10.677 -7.103 1.00 94.44 266 SER A C 1
ATOM 2095 O O . SER A 1 266 ? -7.918 -10.453 -5.886 1.00 94.44 266 SER A O 1
ATOM 2097 N N . ARG A 1 267 ? -8.305 -11.872 -7.584 1.00 90.00 267 ARG A N 1
ATOM 2098 C CA . ARG A 1 267 ? -8.547 -13.000 -6.683 1.00 90.00 267 ARG A CA 1
ATOM 2099 C C . ARG A 1 267 ? -7.257 -13.445 -5.988 1.00 90.00 267 ARG A C 1
ATOM 2101 O O . ARG A 1 267 ? -7.324 -13.732 -4.793 1.00 90.00 267 ARG A O 1
ATOM 2108 N N . GLY A 1 268 ? -6.122 -13.455 -6.694 1.00 88.88 268 GLY A N 1
ATOM 2109 C CA . GLY A 1 268 ? -4.825 -13.795 -6.115 1.00 88.88 268 GLY A CA 1
ATOM 2110 C C . GLY A 1 268 ? -4.422 -12.822 -5.012 1.00 88.88 268 GLY A C 1
ATOM 2111 O O . GLY A 1 268 ? -4.041 -13.266 -3.934 1.00 88.88 268 GLY A O 1
ATOM 2112 N N . ASP A 1 269 ? -4.627 -11.513 -5.205 1.00 92.69 269 ASP A N 1
ATOM 2113 C CA . ASP A 1 269 ? -4.331 -10.506 -4.171 1.00 92.69 269 ASP A CA 1
ATOM 2114 C C . ASP A 1 269 ? -5.114 -10.776 -2.870 1.00 92.69 269 ASP A C 1
ATOM 2116 O O . ASP A 1 269 ? -4.561 -10.734 -1.767 1.00 92.69 269 ASP A O 1
ATOM 2120 N N . ILE A 1 270 ? -6.413 -11.081 -2.992 1.00 90.00 270 ILE A N 1
ATOM 2121 C CA . ILE A 1 270 ? -7.298 -11.372 -1.852 1.00 90.00 270 ILE A CA 1
ATOM 2122 C C . ILE A 1 270 ? -6.873 -12.665 -1.148 1.00 90.00 270 ILE A C 1
ATOM 2124 O O . ILE A 1 270 ? -6.777 -12.689 0.081 1.00 90.00 270 ILE A O 1
ATOM 2128 N N . ASP A 1 271 ? -6.621 -13.731 -1.910 1.00 85.31 271 ASP A N 1
ATOM 2129 C CA . ASP A 1 271 ? -6.255 -15.038 -1.361 1.00 85.31 271 ASP A CA 1
ATOM 2130 C C . ASP A 1 271 ? -4.887 -14.990 -0.663 1.00 85.31 271 ASP A C 1
ATOM 2132 O O . ASP A 1 271 ? -4.744 -15.526 0.439 1.00 85.31 271 ASP A O 1
ATOM 2136 N N . THR A 1 272 ? -3.915 -14.272 -1.232 1.00 86.44 272 THR A N 1
ATOM 2137 C CA . THR A 1 272 ? -2.603 -14.036 -0.614 1.00 86.44 272 THR A CA 1
ATOM 2138 C C . THR A 1 272 ? -2.736 -13.247 0.682 1.00 86.44 272 THR A C 1
ATOM 2140 O O . THR A 1 272 ? -2.154 -13.625 1.695 1.00 86.44 272 THR A O 1
ATOM 2143 N N . ILE A 1 273 ? -3.552 -12.191 0.719 1.00 87.56 273 ILE A N 1
ATOM 2144 C CA . ILE A 1 273 ? -3.787 -11.435 1.959 1.00 87.56 273 ILE A CA 1
ATOM 2145 C C . ILE A 1 273 ? -4.469 -12.294 3.013 1.00 87.56 273 ILE A C 1
ATOM 2147 O O . ILE A 1 273 ? -4.092 -12.250 4.184 1.00 87.56 273 ILE A O 1
ATOM 2151 N N . HIS A 1 274 ? -5.445 -13.105 2.611 1.00 84.94 274 HIS A N 1
ATOM 2152 C CA . HIS A 1 274 ? -6.064 -14.052 3.521 1.00 84.94 274 HIS A CA 1
ATOM 2153 C C . HIS A 1 274 ? -5.011 -14.991 4.099 1.00 84.94 274 HIS A C 1
ATOM 2155 O O . HIS A 1 274 ? -4.958 -15.114 5.316 1.00 84.94 274 HIS A O 1
ATOM 2161 N N . PHE A 1 275 ? -4.143 -15.577 3.272 1.00 82.38 275 PHE A N 1
ATOM 2162 C CA . PHE A 1 275 ? -3.033 -16.423 3.713 1.00 82.38 275 PHE A CA 1
ATOM 2163 C C . PHE A 1 275 ? -2.069 -15.718 4.668 1.00 82.38 275 PHE A C 1
ATOM 2165 O O . PHE A 1 275 ? -1.833 -16.210 5.770 1.00 82.38 275 PHE A O 1
ATOM 2172 N N . LEU A 1 276 ? -1.588 -14.526 4.319 1.00 80.12 276 LEU A N 1
ATOM 2173 C CA . LEU A 1 276 ? -0.652 -13.759 5.145 1.00 80.12 276 LEU A CA 1
ATOM 2174 C C . LEU A 1 276 ? -1.213 -13.399 6.525 1.00 80.12 276 LEU A C 1
ATOM 2176 O O . LEU A 1 276 ? -0.445 -13.241 7.477 1.00 80.12 276 LEU A O 1
ATOM 2180 N N . TYR A 1 277 ? -2.533 -13.260 6.626 1.00 81.94 277 TYR A N 1
ATOM 2181 C CA . TYR A 1 277 ? -3.246 -12.927 7.854 1.00 81.94 277 TYR A CA 1
ATOM 2182 C C . TYR A 1 277 ? -4.020 -14.132 8.434 1.00 81.94 277 TYR A C 1
ATOM 2184 O O . TYR A 1 277 ? -4.780 -13.978 9.401 1.00 81.94 277 TYR A O 1
ATOM 2192 N N . GLN A 1 278 ? -3.806 -15.355 7.927 1.00 73.88 278 GLN A N 1
ATOM 2193 C CA . GLN A 1 278 ? -4.367 -16.577 8.513 1.00 73.88 278 GLN A CA 1
ATOM 2194 C C . GLN A 1 278 ? -3.868 -16.739 9.958 1.00 73.88 278 GLN A C 1
ATOM 2196 O O . GLN A 1 278 ? -2.701 -16.527 10.283 1.00 73.88 278 GLN A O 1
ATOM 2201 N N . GLY A 1 279 ? -4.782 -17.066 10.874 1.00 64.19 279 GLY A N 1
ATOM 2202 C CA . GLY A 1 279 ? -4.474 -17.146 12.307 1.00 64.19 279 GLY A CA 1
ATOM 2203 C C . GLY A 1 279 ? -4.264 -15.793 13.003 1.00 64.19 279 GLY A C 1
ATOM 2204 O O . GLY A 1 279 ? -3.973 -15.777 14.197 1.00 64.19 279 GLY A O 1
ATOM 2205 N N . THR A 1 280 ? -4.450 -14.673 12.295 1.00 62.06 280 THR A N 1
ATOM 2206 C CA . THR A 1 280 ? -4.665 -13.336 12.883 1.00 62.06 280 THR A CA 1
ATOM 2207 C C . THR A 1 280 ? -6.147 -12.952 12.871 1.00 62.06 280 THR A C 1
ATOM 2209 O O . THR A 1 280 ? -6.491 -11.781 12.993 1.00 62.06 280 THR A O 1
ATOM 2212 N N . THR A 1 281 ? -7.046 -13.936 12.722 1.00 55.41 281 THR A N 1
ATOM 2213 C CA . THR A 1 281 ? -8.491 -13.727 12.832 1.00 55.41 281 THR A CA 1
ATOM 2214 C C . THR A 1 281 ? -8.786 -13.085 14.174 1.00 55.41 281 THR A C 1
ATOM 2216 O O . THR A 1 281 ? -8.734 -13.743 15.218 1.00 55.41 281 THR A O 1
ATOM 2219 N N . SER A 1 282 ? -9.059 -11.785 14.128 1.00 59.03 282 SER A N 1
ATOM 2220 C CA . SER A 1 282 ? -9.415 -11.035 15.309 1.00 59.03 282 SER A CA 1
ATOM 2221 C C . SER A 1 282 ? -10.613 -11.714 15.959 1.00 59.03 282 SER A C 1
ATOM 2223 O O . SER A 1 282 ? -11.624 -11.925 15.301 1.00 59.03 282 SER A O 1
ATOM 2225 N N . GLN A 1 283 ? -10.541 -12.023 17.251 1.00 69.38 283 GLN A N 1
ATOM 2226 C CA . GLN A 1 283 ? -11.723 -12.455 18.013 1.00 69.38 283 GLN A CA 1
ATOM 2227 C C . GLN A 1 283 ? -12.725 -11.301 18.189 1.00 69.38 283 GLN A C 1
ATOM 2229 O O . GLN A 1 283 ? -13.782 -11.462 18.793 1.00 69.38 283 GLN A O 1
ATOM 2234 N N . SER A 1 284 ? -12.381 -10.110 17.690 1.00 77.62 284 SER A N 1
ATOM 2235 C CA . SER A 1 284 ? -13.180 -8.906 17.814 1.00 77.62 284 SER A CA 1
ATOM 2236 C C . SER A 1 284 ? -13.052 -7.960 16.623 1.00 77.62 284 SER A C 1
ATOM 2238 O O . SER A 1 284 ? -12.048 -7.933 15.926 1.00 77.62 284 SER A O 1
ATOM 2240 N N . ARG A 1 285 ? -14.052 -7.123 16.374 1.00 85.56 285 ARG A N 1
ATOM 2241 C CA . ARG A 1 285 ? -13.966 -6.029 15.399 1.00 85.56 285 ARG A CA 1
ATOM 2242 C C . ARG A 1 285 ? -13.871 -4.683 16.108 1.00 85.56 285 ARG A C 1
ATOM 2244 O O . ARG A 1 285 ? -14.556 -4.495 17.118 1.00 85.56 285 ARG A O 1
ATOM 2251 N N . PRO A 1 286 ? -13.085 -3.732 15.579 1.00 90.00 286 PRO A N 1
ATOM 2252 C CA . PRO A 1 286 ? -13.056 -2.388 16.125 1.00 90.00 286 PRO A CA 1
ATOM 2253 C C . PRO A 1 286 ? -14.405 -1.693 15.896 1.00 90.00 286 PRO A C 1
ATOM 2255 O O . PRO A 1 286 ? -15.078 -1.896 14.882 1.00 90.00 286 PRO A O 1
ATOM 2258 N N . TYR A 1 287 ? -14.789 -0.855 16.849 1.00 92.12 287 TYR A N 1
ATOM 2259 C CA . TYR A 1 287 ? -15.959 0.003 16.803 1.00 92.12 287 TYR A CA 1
ATOM 2260 C C . TYR A 1 287 ? -15.584 1.383 17.343 1.00 92.12 287 TYR A C 1
ATOM 2262 O O . TYR A 1 287 ? -15.164 1.521 18.492 1.00 92.12 287 TYR A O 1
ATOM 2270 N N . THR A 1 288 ? -15.748 2.410 16.513 1.00 91.94 288 T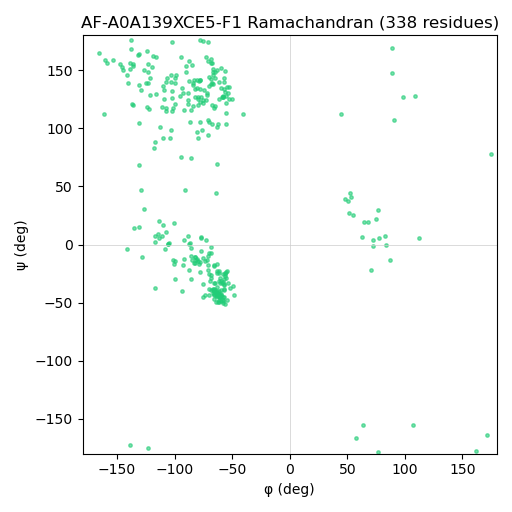HR A N 1
ATOM 2271 C CA . THR A 1 288 ? -15.546 3.803 16.921 1.00 91.94 288 THR A CA 1
ATOM 2272 C C . THR A 1 288 ? -16.814 4.332 17.581 1.00 91.94 288 THR A C 1
ATOM 2274 O O . THR A 1 288 ? -17.872 4.392 16.949 1.00 91.94 288 THR A O 1
ATOM 2277 N N . ILE A 1 289 ? -16.698 4.735 18.846 1.00 92.69 289 ILE A N 1
ATOM 2278 C CA . ILE A 1 289 ? -17.789 5.271 19.662 1.00 92.69 289 ILE A CA 1
ATOM 2279 C C . ILE A 1 289 ? -18.370 6.518 19.000 1.00 92.69 289 ILE A C 1
ATOM 2281 O O . ILE A 1 289 ? -17.652 7.464 18.669 1.00 92.69 289 ILE A O 1
ATOM 2285 N N . ARG A 1 290 ? -19.690 6.521 18.812 1.00 93.44 290 ARG A N 1
ATOM 2286 C CA . ARG A 1 290 ? -20.444 7.647 18.254 1.00 93.44 290 ARG A CA 1
ATOM 2287 C C . ARG A 1 290 ? -20.985 8.519 19.381 1.00 93.44 290 ARG A C 1
ATOM 2289 O O . ARG A 1 290 ? -21.101 8.094 20.528 1.00 93.44 290 ARG A O 1
ATOM 2296 N N . GLN A 1 291 ? -21.352 9.752 19.053 1.00 93.00 291 GLN A N 1
ATOM 2297 C CA . GLN A 1 291 ? -21.998 10.636 20.019 1.00 93.00 291 GLN A CA 1
ATOM 2298 C C . GLN A 1 291 ? -23.293 10.002 20.555 1.00 93.00 291 GLN A C 1
ATOM 2300 O O . GLN A 1 291 ? -24.156 9.601 19.777 1.00 93.00 291 GLN A O 1
ATOM 2305 N N . GLY A 1 292 ? -23.414 9.921 21.884 1.00 92.12 292 GLY A N 1
ATOM 2306 C CA . GLY A 1 292 ? -24.562 9.317 22.568 1.00 92.12 292 GLY A CA 1
ATOM 2307 C C . GLY A 1 292 ? -24.507 7.793 22.718 1.00 92.12 292 GLY A C 1
ATOM 2308 O O . GLY A 1 292 ? -25.424 7.222 23.304 1.00 92.12 292 GLY A O 1
ATOM 2309 N N . ASP A 1 293 ? -23.457 7.125 22.229 1.00 96.19 293 ASP A N 1
ATOM 2310 C CA . ASP A 1 293 ? -23.270 5.700 22.490 1.00 96.19 293 ASP A CA 1
ATOM 2311 C C . ASP A 1 293 ? -22.942 5.450 23.978 1.00 96.19 293 ASP A C 1
ATOM 2313 O O . ASP A 1 293 ? -22.113 6.127 24.583 1.00 96.19 293 ASP A O 1
ATOM 2317 N N . THR A 1 294 ? -23.553 4.407 24.541 1.00 96.00 294 THR A N 1
ATOM 2318 C CA . THR A 1 294 ? -23.108 3.726 25.768 1.00 96.00 294 THR A CA 1
ATOM 2319 C C . THR A 1 294 ? -22.733 2.289 25.414 1.00 96.00 294 THR A C 1
ATOM 2321 O O . THR A 1 294 ? -23.193 1.781 24.389 1.00 96.00 294 THR A O 1
ATOM 2324 N N . LEU A 1 295 ? -21.955 1.584 26.248 1.00 96.06 295 LEU A N 1
ATOM 2325 C CA . LEU A 1 295 ? -21.650 0.166 25.977 1.00 96.06 295 LEU A CA 1
ATOM 2326 C C . LEU A 1 295 ? -22.924 -0.684 25.843 1.00 96.06 295 LEU A C 1
ATOM 2328 O O . LEU A 1 295 ? -22.968 -1.574 25.000 1.00 96.06 295 LEU A O 1
ATOM 2332 N N . PHE A 1 296 ? -23.978 -0.370 26.606 1.00 96.12 296 PHE A N 1
ATOM 2333 C CA . PHE A 1 296 ? -25.280 -1.031 26.488 1.00 96.12 296 PHE A CA 1
ATOM 2334 C C . PHE A 1 296 ? -25.929 -0.781 25.122 1.00 96.12 296 PHE A C 1
ATOM 2336 O O . PHE A 1 296 ? -26.334 -1.727 24.455 1.00 96.12 296 PHE A O 1
ATOM 2343 N N . ILE A 1 297 ? -25.994 0.478 24.672 1.00 96.06 297 ILE A N 1
ATOM 2344 C CA . ILE A 1 297 ? -26.578 0.831 23.366 1.00 96.06 297 ILE A CA 1
ATOM 2345 C C . ILE A 1 297 ? -25.779 0.195 22.225 1.00 96.06 297 ILE A C 1
ATOM 2347 O O . ILE A 1 297 ? -26.362 -0.294 21.256 1.00 96.06 297 ILE A O 1
ATOM 2351 N N . ILE A 1 298 ? -24.449 0.181 22.342 1.00 96.19 298 ILE A N 1
ATOM 2352 C CA . ILE A 1 298 ? -23.580 -0.484 21.374 1.00 96.19 298 ILE A CA 1
ATOM 2353 C C . ILE A 1 298 ? -23.885 -1.984 21.354 1.00 96.19 298 ILE A C 1
ATOM 2355 O O . ILE A 1 298 ? -24.112 -2.525 20.279 1.00 96.19 298 ILE A O 1
ATOM 2359 N N . ALA A 1 299 ? -23.937 -2.657 22.505 1.00 95.44 299 ALA A N 1
ATOM 2360 C CA . ALA A 1 299 ? -24.214 -4.091 22.573 1.00 95.44 299 ALA A CA 1
ATOM 2361 C C . ALA A 1 299 ? -25.615 -4.450 22.048 1.00 95.44 299 ALA A C 1
ATOM 2363 O O . ALA A 1 299 ? -25.754 -5.384 21.261 1.00 95.44 299 ALA A O 1
ATOM 2364 N N . GLU A 1 300 ? -26.635 -3.660 22.376 1.00 96.31 300 GLU A N 1
ATOM 2365 C CA . GLU A 1 300 ? -27.994 -3.843 21.857 1.00 96.31 300 GLU A CA 1
ATOM 2366 C C . GLU A 1 300 ? -28.017 -3.752 20.324 1.00 96.31 300 GLU A C 1
ATOM 2368 O O . GLU A 1 300 ? -28.597 -4.596 19.645 1.00 96.31 300 GLU A O 1
ATOM 2373 N N . ARG A 1 301 ? -27.321 -2.763 19.752 1.00 95.25 301 ARG A N 1
ATOM 2374 C CA . ARG A 1 301 ? -27.288 -2.540 18.301 1.00 95.25 301 ARG A CA 1
ATOM 2375 C C . ARG A 1 301 ? -26.417 -3.550 17.556 1.00 95.25 301 ARG A C 1
ATOM 2377 O O . ARG A 1 301 ? -26.791 -4.026 16.488 1.00 95.25 301 ARG A O 1
ATOM 2384 N N . GLU A 1 302 ? -25.229 -3.820 18.080 1.00 94.38 302 GLU A N 1
ATOM 2385 C CA . GLU A 1 302 ? -24.152 -4.502 17.362 1.00 94.38 302 GLU A CA 1
ATOM 2386 C C . GLU A 1 302 ? -24.049 -5.991 17.715 1.00 94.38 302 GLU A C 1
ATOM 2388 O O . GLU A 1 302 ? -23.632 -6.787 16.872 1.00 94.38 302 GLU A O 1
ATOM 2393 N N . LEU A 1 303 ? -24.429 -6.364 18.943 1.00 93.44 303 LEU A N 1
ATOM 2394 C CA . LEU A 1 303 ? -24.427 -7.740 19.459 1.00 93.44 303 LEU A CA 1
ATOM 2395 C C . LEU A 1 303 ? -25.842 -8.317 19.615 1.00 93.44 303 LEU A C 1
ATOM 2397 O O . LEU A 1 303 ? -25.976 -9.502 19.924 1.00 93.44 303 LEU A O 1
ATOM 2401 N N . LYS A 1 304 ? -26.874 -7.501 19.343 1.00 94.19 304 LYS A N 1
ATOM 2402 C CA . LYS A 1 304 ? -28.307 -7.831 19.439 1.00 94.19 304 LYS A CA 1
ATOM 2403 C C . LYS A 1 304 ? -28.788 -8.150 20.863 1.00 94.19 304 LYS A C 1
ATOM 2405 O O . LYS A 1 304 ? -29.820 -8.797 21.010 1.00 94.19 304 LYS A O 1
ATOM 2410 N N . ASP A 1 305 ? -28.035 -7.728 21.881 1.00 94.50 305 ASP A N 1
ATOM 2411 C CA . ASP A 1 305 ? -28.400 -7.840 23.300 1.00 94.50 305 ASP A CA 1
ATOM 2412 C C . ASP A 1 305 ? -27.553 -6.871 24.142 1.00 94.50 305 ASP A C 1
ATOM 2414 O O . ASP A 1 305 ? -26.341 -7.043 24.289 1.00 94.50 305 ASP A O 1
ATOM 2418 N N . GLY A 1 306 ? -28.191 -5.851 24.716 1.00 93.81 306 GLY A N 1
ATOM 2419 C CA . GLY A 1 306 ? -27.549 -4.832 25.544 1.00 93.81 306 GLY A CA 1
ATOM 2420 C C . GLY A 1 306 ? -26.886 -5.377 26.810 1.00 93.81 306 GLY A C 1
ATOM 2421 O O . GLY A 1 306 ? -25.924 -4.785 27.303 1.00 93.81 306 GLY A O 1
ATOM 2422 N N . ASN A 1 307 ? -27.317 -6.534 27.325 1.00 95.38 307 ASN A N 1
ATOM 2423 C CA . ASN A 1 307 ? -26.701 -7.152 28.506 1.00 95.38 307 ASN A CA 1
ATOM 2424 C C . ASN A 1 307 ? -25.305 -7.713 28.220 1.00 95.38 307 ASN A C 1
ATOM 2426 O O . ASN A 1 307 ? -24.507 -7.879 29.146 1.00 95.38 307 ASN A O 1
ATOM 2430 N N . ARG A 1 308 ? -24.975 -7.919 26.941 1.00 94.44 308 ARG A N 1
ATOM 2431 C CA . ARG A 1 308 ? -23.654 -8.357 26.473 1.00 94.44 308 ARG A CA 1
ATOM 2432 C C . ARG A 1 308 ? -22.613 -7.242 26.463 1.00 94.44 308 ARG A C 1
ATOM 2434 O O . ARG A 1 308 ? -21.493 -7.448 26.009 1.00 94.44 308 ARG A O 1
ATOM 2441 N N . TRP A 1 309 ? -22.925 -6.056 26.986 1.00 93.94 309 TRP A N 1
ATOM 2442 C CA . TRP A 1 309 ? -21.992 -4.925 26.999 1.00 93.94 309 TRP A CA 1
ATOM 2443 C C . TRP A 1 309 ? -20.652 -5.228 27.681 1.00 93.94 309 TRP A C 1
ATOM 2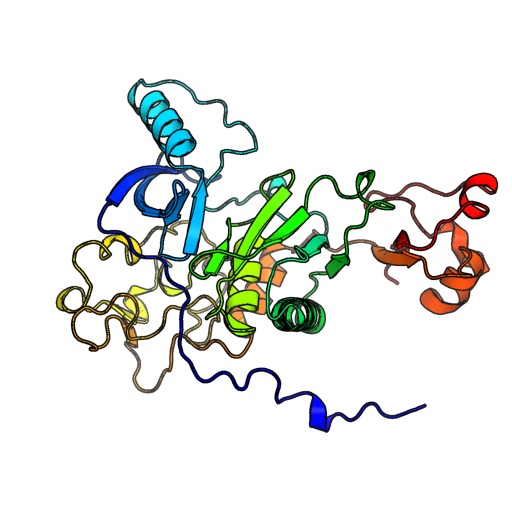445 O O . TRP A 1 309 ? -19.636 -4.642 27.316 1.00 93.94 309 TRP A O 1
ATOM 2455 N N . ARG A 1 310 ? -20.624 -6.173 28.631 1.00 93.94 310 ARG A N 1
ATOM 2456 C CA . ARG A 1 310 ? -19.394 -6.614 29.312 1.00 93.94 310 ARG A CA 1
ATOM 2457 C C . ARG A 1 310 ? -18.461 -7.445 28.431 1.00 93.94 310 ARG A C 1
ATOM 2459 O O . ARG A 1 310 ? -17.307 -7.633 28.798 1.00 93.94 310 ARG A O 1
ATOM 2466 N N . GLU A 1 311 ? -18.938 -7.915 27.283 1.00 92.81 311 GLU A N 1
ATOM 2467 C CA . GLU A 1 311 ? -18.112 -8.576 26.270 1.00 92.81 311 GLU A CA 1
ATOM 2468 C C . GLU A 1 311 ? -17.341 -7.563 25.407 1.00 92.81 311 GLU A C 1
ATOM 2470 O O . GLU A 1 311 ? -16.406 -7.940 24.704 1.00 92.81 311 GLU A O 1
ATOM 2475 N N . ILE A 1 312 ? -17.705 -6.273 25.456 1.00 93.75 312 ILE A N 1
ATOM 2476 C CA . ILE A 1 312 ? -17.002 -5.215 24.728 1.00 93.75 312 ILE A CA 1
ATOM 2477 C C . ILE A 1 312 ? -15.659 -4.940 25.408 1.00 93.75 312 ILE A C 1
ATOM 2479 O O . ILE A 1 312 ? -15.588 -4.602 26.592 1.00 93.75 312 ILE A O 1
ATOM 2483 N N . MET A 1 313 ? -14.586 -5.049 24.633 1.00 92.00 313 MET A N 1
ATOM 2484 C CA . MET A 1 313 ? -13.212 -4.960 25.108 1.00 92.00 313 MET A CA 1
ATOM 2485 C C . MET A 1 313 ? -12.609 -3.569 24.888 1.00 92.00 313 MET A C 1
ATOM 2487 O O . MET A 1 313 ? -12.885 -2.887 23.898 1.00 92.00 313 MET A O 1
ATOM 2491 N N . LYS A 1 314 ? -11.747 -3.154 25.821 1.00 89.38 314 LYS A N 1
ATOM 2492 C CA . LYS A 1 314 ? -11.012 -1.876 25.785 1.00 89.38 314 LYS A CA 1
ATOM 2493 C C . LYS A 1 314 ? -9.964 -1.821 24.685 1.00 89.38 314 LYS A C 1
ATOM 2495 O O . LYS A 1 314 ? -9.726 -0.768 24.099 1.00 89.38 314 LYS A O 1
ATOM 2500 N N . THR A 1 315 ? -9.284 -2.940 24.473 1.00 83.94 315 THR A N 1
ATOM 2501 C CA . THR A 1 315 ? -8.178 -3.063 23.530 1.00 83.94 315 THR A CA 1
ATOM 2502 C C . THR A 1 315 ? -8.384 -4.287 22.660 1.00 83.94 315 THR A C 1
ATOM 2504 O O . THR A 1 315 ? -9.158 -5.183 22.994 1.00 83.94 315 THR A O 1
ATOM 2507 N N . LEU A 1 316 ? -7.639 -4.338 21.563 1.00 74.19 316 LEU A N 1
ATOM 2508 C CA . LEU A 1 316 ? -7.620 -5.475 20.657 1.00 74.19 316 LEU A CA 1
ATOM 2509 C C . LEU A 1 316 ? -7.211 -6.784 21.355 1.00 74.19 316 LEU A C 1
ATOM 2511 O O . LEU A 1 316 ? -7.708 -7.852 21.015 1.00 74.19 316 LEU A O 1
ATOM 2515 N N . ASN A 1 317 ? -6.347 -6.686 22.368 1.00 74.19 317 ASN A N 1
ATOM 2516 C CA . ASN A 1 317 ? -5.880 -7.820 23.167 1.00 74.19 317 ASN A CA 1
ATOM 2517 C C . ASN A 1 317 ? -6.797 -8.115 24.371 1.00 74.19 317 ASN A C 1
ATOM 2519 O O . ASN A 1 317 ? -6.456 -8.938 25.218 1.00 74.19 317 ASN A O 1
ATOM 2523 N N . GLY A 1 318 ? -7.947 -7.438 24.473 1.00 80.56 318 GLY A N 1
ATOM 2524 C CA . GLY A 1 318 ? -8.928 -7.623 25.537 1.00 80.56 318 GLY A CA 1
ATOM 2525 C C . GLY A 1 318 ? -8.982 -6.488 26.562 1.00 80.56 318 GLY A C 1
ATOM 2526 O O . GLY A 1 318 ? -8.647 -5.331 26.285 1.00 80.56 318 GLY A O 1
ATOM 2527 N N . GLY A 1 319 ? -9.450 -6.831 27.763 1.00 86.50 319 GLY A N 1
ATOM 2528 C CA . GLY A 1 319 ? -9.647 -5.913 28.887 1.00 86.50 319 GLY A CA 1
ATOM 2529 C C . GLY A 1 319 ? -11.095 -5.444 29.027 1.00 86.50 319 GLY A C 1
ATOM 2530 O O . GLY A 1 319 ? -11.684 -4.928 28.081 1.00 86.50 319 GLY A O 1
ATOM 2531 N N . SER A 1 320 ? -11.658 -5.599 30.226 1.00 89.44 320 SER A N 1
ATOM 2532 C CA . SER A 1 320 ? -13.038 -5.228 30.556 1.00 89.44 320 SER A CA 1
ATOM 2533 C C . SER A 1 320 ? -13.149 -3.790 31.061 1.00 89.44 320 SER A C 1
ATOM 2535 O O . SER A 1 320 ? -12.251 -3.291 31.745 1.00 89.44 320 SER A O 1
ATOM 2537 N N . PHE A 1 321 ? -14.280 -3.145 30.788 1.00 92.75 321 PHE A N 1
ATOM 2538 C CA . PHE A 1 321 ? -14.654 -1.859 31.381 1.00 92.75 321 PHE A CA 1
ATOM 2539 C C . PHE A 1 321 ? -15.179 -2.029 32.806 1.00 92.75 321 PHE A C 1
ATOM 2541 O O . PHE A 1 321 ? -16.017 -2.887 33.075 1.00 92.75 321 PHE A O 1
ATOM 2548 N N . THR A 1 322 ? -14.699 -1.186 33.718 1.00 91.56 322 THR A N 1
ATOM 2549 C CA . THR A 1 322 ? -15.392 -0.917 34.982 1.00 91.56 322 THR A CA 1
ATOM 2550 C C . THR A 1 322 ? -16.630 -0.058 34.716 1.00 91.56 322 THR A C 1
ATOM 2552 O O . THR A 1 322 ? -16.713 0.620 33.691 1.00 91.56 322 THR A O 1
ATOM 2555 N N . GLU A 1 323 ? -17.579 -0.032 35.653 1.00 88.25 323 GLU A N 1
ATOM 2556 C CA . GLU A 1 323 ? -18.783 0.812 35.546 1.00 88.25 323 GLU A CA 1
ATOM 2557 C C . GLU A 1 323 ? -18.427 2.304 35.382 1.00 88.25 323 GLU A C 1
ATOM 2559 O O . GLU A 1 323 ? -19.037 3.013 34.585 1.00 88.25 323 GLU A O 1
ATOM 2564 N N . GLN A 1 324 ? -17.381 2.777 36.073 1.00 90.44 324 GLN A N 1
ATOM 2565 C CA . GLN A 1 324 ? -16.913 4.161 35.953 1.00 90.44 324 GLN A CA 1
ATOM 2566 C C . GLN A 1 324 ? -16.356 4.461 34.555 1.00 90.44 324 GLN A C 1
ATOM 2568 O O . GLN A 1 324 ? -16.631 5.519 33.995 1.00 90.44 324 GLN A O 1
ATOM 2573 N N . GLU A 1 325 ? -15.571 3.553 33.976 1.00 91.44 325 GLU A N 1
ATOM 2574 C CA . GLU A 1 325 ? -15.025 3.740 32.628 1.00 91.44 325 GLU A CA 1
ATOM 2575 C C . GLU A 1 325 ? -16.117 3.640 31.559 1.00 91.44 325 GLU A C 1
ATOM 2577 O O . GLU A 1 325 ? -16.118 4.426 30.615 1.00 91.44 325 GLU A O 1
ATOM 2582 N N . ALA A 1 326 ? -17.077 2.724 31.729 1.00 89.31 326 ALA A N 1
ATOM 2583 C CA . ALA A 1 326 ? -18.240 2.601 30.855 1.00 89.31 326 ALA A CA 1
ATOM 2584 C C . ALA A 1 326 ? -19.116 3.869 30.864 1.00 89.31 326 ALA A C 1
ATOM 2586 O O . ALA A 1 326 ? -19.720 4.206 29.847 1.00 89.31 326 ALA A O 1
ATOM 2587 N N . GLY A 1 327 ? -19.159 4.589 31.991 1.00 87.94 327 GLY A N 1
ATOM 2588 C CA . GLY A 1 327 ? -19.845 5.877 32.118 1.00 87.94 327 GLY A CA 1
ATOM 2589 C C . GLY A 1 327 ? -19.093 7.073 31.521 1.00 87.94 327 GLY A C 1
ATOM 2590 O O . GLY A 1 327 ? -19.701 8.118 31.315 1.00 87.94 327 GLY A O 1
ATOM 2591 N N . ASN A 1 328 ? -17.798 6.931 31.219 1.00 90.00 328 ASN A N 1
ATOM 2592 C CA . ASN A 1 328 ? -16.921 8.023 30.774 1.00 90.00 328 ASN A CA 1
ATOM 2593 C C . ASN A 1 328 ? -16.433 7.868 29.323 1.00 90.00 328 ASN A C 1
ATOM 2595 O O . ASN A 1 328 ? -15.433 8.480 28.936 1.00 90.00 328 ASN A O 1
ATOM 2599 N N . LEU A 1 329 ? -17.124 7.060 28.516 1.00 90.94 329 LEU A N 1
ATOM 2600 C CA . LEU A 1 329 ? -16.798 6.868 27.104 1.00 90.94 329 LEU A CA 1
ATOM 2601 C C . LEU A 1 329 ? -16.800 8.184 26.325 1.00 90.94 329 LEU A C 1
ATOM 2603 O O . LEU A 1 329 ? -17.687 9.021 26.493 1.00 90.94 329 LEU A O 1
ATOM 2607 N N . GLN A 1 330 ? -15.830 8.334 25.425 1.00 90.50 330 GLN A N 1
ATOM 2608 C CA . GLN A 1 330 ? -15.707 9.523 24.585 1.00 90.50 330 GLN A CA 1
ATOM 2609 C C . GLN A 1 330 ? -16.032 9.200 23.122 1.00 90.50 330 GLN A C 1
ATOM 2611 O O . GLN A 1 330 ? -15.544 8.195 22.599 1.00 90.50 330 GLN A O 1
ATOM 2616 N N . PRO A 1 331 ? -16.806 10.044 22.414 1.00 90.81 331 PRO A N 1
ATOM 2617 C CA . PRO A 1 331 ? -16.942 9.930 20.966 1.00 90.81 331 PRO A CA 1
ATOM 2618 C C . PRO A 1 331 ? -15.568 9.913 20.283 1.00 90.81 331 PRO A C 1
ATOM 2620 O O . PRO A 1 331 ? -14.685 10.694 20.631 1.00 90.81 331 PRO A O 1
ATOM 2623 N N . GLY A 1 332 ? -15.378 9.009 19.323 1.00 85.81 332 GLY A N 1
ATOM 2624 C CA . GLY A 1 332 ? -14.097 8.790 18.644 1.00 85.81 332 GLY A CA 1
ATOM 2625 C C . GLY A 1 332 ? -13.158 7.795 19.338 1.00 85.81 332 GLY A C 1
ATOM 2626 O O . GLY A 1 332 ? -12.201 7.337 18.713 1.00 85.81 332 GLY A O 1
ATOM 2627 N N . GLN A 1 333 ? -13.419 7.410 20.592 1.00 89.75 333 GLN A N 1
ATOM 2628 C CA . GLN A 1 333 ? -12.713 6.300 21.236 1.00 89.75 333 GLN A CA 1
ATOM 2629 C C . GLN A 1 333 ? -13.031 4.983 20.515 1.00 89.75 333 GLN A C 1
ATOM 2631 O O . GLN A 1 333 ? -14.162 4.764 20.078 1.00 89.75 333 GLN A O 1
ATOM 2636 N N . VAL A 1 334 ? -12.044 4.093 20.396 1.00 91.06 334 VAL A N 1
ATOM 2637 C CA . VAL A 1 334 ? -12.223 2.781 19.759 1.00 91.06 334 VAL A CA 1
ATOM 2638 C C . VAL A 1 334 ? -12.344 1.704 20.830 1.00 91.06 334 VAL A C 1
ATOM 2640 O O . VAL A 1 334 ? -11.544 1.643 21.766 1.00 91.06 334 VAL A O 1
ATOM 2643 N N . VAL A 1 335 ? -13.359 0.857 20.676 1.00 93.31 335 VAL A N 1
ATOM 2644 C CA . VAL A 1 335 ? -13.601 -0.349 21.478 1.00 93.31 335 VAL A CA 1
ATOM 2645 C C . VAL A 1 335 ? -13.696 -1.563 20.566 1.00 93.31 335 VAL A C 1
ATOM 2647 O O . VAL A 1 335 ? -13.817 -1.421 19.352 1.00 93.31 335 VAL A O 1
ATOM 2650 N N . TYR A 1 336 ? -13.638 -2.760 21.135 1.00 91.44 336 TYR A N 1
ATOM 2651 C CA . TYR A 1 336 ? -13.543 -3.997 20.369 1.00 91.44 336 TYR A CA 1
ATOM 2652 C C . TYR A 1 336 ? -14.711 -4.918 20.710 1.00 91.44 336 TYR A C 1
ATOM 2654 O O . TYR A 1 336 ? -14.885 -5.335 21.851 1.00 91.44 336 TYR A O 1
ATOM 2662 N N . LEU A 1 337 ? -15.544 -5.201 19.712 1.00 90.75 337 LEU A N 1
ATOM 2663 C CA . LEU A 1 337 ? -16.744 -6.029 19.836 1.00 90.75 337 LEU A CA 1
ATOM 2664 C C . LEU A 1 337 ? -16.408 -7.474 19.483 1.00 90.75 337 LEU A C 1
ATOM 2666 O O . LEU A 1 337 ? -15.780 -7.652 18.443 1.00 90.75 337 LEU A O 1
ATOM 2670 N N . PRO A 1 338 ? -16.837 -8.493 20.243 1.00 86.94 338 PRO A N 1
ATOM 2671 C CA . PRO A 1 338 ? -16.591 -9.883 19.867 1.00 86.94 338 PRO A CA 1
ATOM 2672 C C . PRO A 1 338 ? -17.171 -10.195 18.477 1.00 86.94 338 PRO A C 1
ATOM 2674 O O . PRO A 1 338 ? -18.222 -9.669 18.093 1.00 86.94 338 PRO A O 1
ATOM 2677 N N . LEU A 1 339 ? -16.473 -11.033 17.708 1.00 76.38 339 LEU A N 1
ATOM 2678 C CA . LEU A 1 339 ? -17.042 -11.652 16.511 1.00 76.38 339 LEU A CA 1
ATOM 2679 C C . LEU A 1 339 ? -17.907 -12.842 16.959 1.00 76.38 339 LEU A C 1
ATOM 2681 O O . LEU A 1 339 ? -17.439 -13.668 17.737 1.00 76.38 339 LEU A O 1
ATOM 2685 N N . ASN A 1 340 ? -19.171 -12.881 16.523 1.00 58.28 340 ASN A N 1
ATOM 2686 C CA . ASN A 1 340 ? -20.103 -13.980 16.821 1.00 58.28 340 ASN A CA 1
ATOM 2687 C C . ASN A 1 340 ? -19.829 -15.214 15.960 1.00 58.28 340 ASN A C 1
ATOM 2689 O O . ASN A 1 340 ? -19.487 -15.017 14.770 1.00 58.28 340 ASN A O 1
#

pLDDT: mean 84.43, std 17.28, range [29.73, 98.69]

Radius of gyration: 21.53 Å; Cα contacts (8 Å, |Δi|>4): 673; chains: 1; bounding box: 68×39×62 Å

Mean predicted aligned error: 8.82 Å

Secondary structure (DSSP, 8-state):
-----GGGSS---------------S-EEEEEE--SS-SSEEEEEEEETTEEEETTTEEEEEHHHHHHHHHHHHTT------TT---S---SGGGSPGGGEEEEEE-TT-TTTHHHHHHHHHHHHHSS-EEEE--TTTGGG-SSEEEEE--SSEEE-SS--SSEEEEEE-TT--HHHHHHHHHHHHT---GGGBTTGGGTEEE-GGGB-GGGGGGGS--BSSS---SS--TT-TTSPPTTTTBSSSS-SEEESSTT------SS--HHHHHHHHHHTTT---SEEEEEPPTT--HHHHHHHHTS-GGGGGG-EEETTEEEPPHHHHHT--TT-EEEEEP-

InterPro domains:
  IPR001506 Peptidase M12A [PF01400] (94-278)
  IPR001506 Peptidase M12A [PR00480] (116-134)
  IPR001506 Peptidase M12A [PR00480] (172-190)
  IPR001506 Peptidase M12A [PR00480] (191-208)
  IPR001506 Peptidase M12A [PR00480] (228-243)
  IPR001506 Peptidase M12A [PR00480] (265-278)
  IPR001506 Peptidase M12A [PS51864] (88-282)
  IPR006026 Peptidase, metallopeptidase [SM00235] (93-233)
  IPR018392 LysM domain [PS51782] (285-337)
  IPR018392 LysM domain [cd00118] (287-337)
  IPR024079 Metallopeptidase, catalytic domain superfamily [G3DSA:3.40.390.10] (56-280)
  IPR034035 Astacin-like metallopeptidase domain [cd04280] (99-277)
  IPR036779 LysM domain superfamily [G3DSA:3.10.350.10] (285-338)

Solvent-accessible surface area (backbone atoms only — not comparable to full-atom values): 18943 Å² total; per-residue (Å²): 140,77,83,75,66,74,85,73,72,83,76,80,63,91,68,87,69,84,54,79,25,62,50,81,36,79,53,65,48,77,34,60,33,36,35,77,90,45,72,68,44,78,44,61,28,25,51,50,97,65,25,26,28,32,66,30,30,34,44,56,42,42,42,66,58,42,50,54,52,33,51,40,54,75,71,68,49,86,75,79,79,53,77,78,70,70,27,61,65,64,70,59,76,86,27,41,46,67,49,39,45,44,32,30,42,72,42,88,81,29,76,72,56,62,33,53,54,51,23,52,49,52,46,43,74,70,44,85,41,41,77,40,82,56,43,91,75,29,39,88,83,44,63,45,30,39,35,38,33,59,49,82,35,29,31,15,34,68,19,46,55,61,40,81,41,57,35,31,42,15,94,74,40,45,40,32,47,43,40,34,35,48,38,19,37,70,53,49,68,52,51,71,28,37,69,66,33,76,80,49,36,45,78,36,70,89,27,35,32,83,67,52,52,64,57,64,53,71,76,41,88,77,65,75,76,69,64,77,89,50,51,57,18,37,46,22,64,40,36,47,54,66,31,69,74,80,41,59,18,41,45,54,67,59,83,93,61,66,54,29,45,53,59,53,80,29,70,55,52,42,53,41,52,48,59,78,43,60,93,34,71,48,68,40,45,83,44,69,37,50,85,90,60,39,51,39,58,45,17,34,73,77,68,72,37,36,85,52,26,74,62,37,17,61,36,95,94,39,55,71,70,51,75,69,55,51,72,63,69,50,63,55,28,58,34,20,38,64,63,130

Sequence (340 aa):
MKKIDEEKIMTIIEDTNNFDGLLKSDDVRTGFISGETFKNKPVQYSVVDGLAIFEGCIVLGTVEEMEQKTAAILAGEDIEEDEASRGVFIPGKQFRWPNGIVPYEIDPSLPKQERVRDAIAHWQQNTIIRFVQRTNSNANQHPNYIRFRPGNGCSSRVGMQGGEQHITLGDGCSTGAAVHEIGHALGLWHEQSREDRDRHIQIHWQNIESSHVHNFNQHITDGDDHASYDYDSIMHYGATAFSKNGQPTITTVSPGKSIGQRKSLSRGDIDTIHFLYQGTTSQSRPYTIRQGDTLFIIAERELKDGNRWREIMKTLNGGSFTEQEAGNLQPGQVVYLPLN

Organism: NCBI:txid128403

Nearest PDB structures (foldseek):
  3vtg-assembly1_A  TM=8.871E-01  e=7.707E-20  Oryzias latipes
  3lqb-assembly1_A  TM=8.727E-01  e=1.712E-19  Danio rerio
  3lq0-assembly1_A  TM=8.523E-01  e=2.327E-19  Astacus astacus
  1iab-assembly1_A  TM=8.685E-01  e=8.981E-19  Astacus astacus
  7uac-assembly1_H  TM=7.759E-01  e=2.971E-17  Homo sapiens